Protein AF-0000000068932220 (afdb_homodimer)

Secondary structure (DSSP, 8-state):
-HHHHHHHHHHHHTT----------SS--HHHHHHTS---TT-SSTTT--TTTHHHHHHHHHHHH-HHHHHHHHHTS-HHHHHHHHHHHHHHHHHHHH-TTTHHHHHHHHHHHHHHHHHHHHHHHHHHHHHHHHHHTS-TTTS------TT---------------------------/-HHHHHHHHHHHHTT----------SS--HHHHHHT----TT-SSTTT--TTTHHHHHHHHHHHH-HHHHHHHHHTS-HHHHHHHHHHHHHHHHHHHH-TTTHHHHHHHHHHHHHHHHHHHHHHHHHHHHHHHHHHTS-TTTS------TT---------------------------

InterPro domains:
  IPR004883 Lateral organ boundaries, LOB [PF03195] (28-126)
  IPR004883 Lateral organ boundaries, LOB [PS50891] (27-129)

pLDDT: mean 72.89, std 28.47, range [23.72, 98.25]

Sequence (356 aa):
MTILVHRLRYMMTTNLNGGGRGGGGEGPCGACKFLRRKCVRGCVFAPYFDAEQGTASFAAIHKVFGASNTSKMLLRLPLHKRLDAVATLGYEALARVRDPVYGCVGHLFSLQHQVMNLQAEIAHVQARLSMFQRLSLVPPQQMQQPPFDLAYNNEYPMEPTNLDVVWEEEQLPQTVRLMTILVHRLRYMMTTNLNGGGRGGGGEGPCGACKFLRRKCVRGCVFAPYFDAEQGTASFAAIHKVFGASNTSKMLLRLPLHKRLDAVATLGYEALARVRDPVYGCVGHLFSLQHQVMNLQAEIAHVQARLSMFQRLSLVPPQQMQQPPFDLAYNNEYPMEPTNLDVVWEEEQLPQTVRL

Solvent-accessible surface area (backbone atoms only — not comparable to full-atom values): 20682 Å² total; per-residue (Å²): 112,67,58,52,48,49,42,45,32,51,72,43,22,76,73,57,63,67,73,61,75,54,66,83,64,96,64,48,23,5,46,26,55,68,65,70,49,84,58,54,93,81,46,88,51,46,90,76,14,24,58,77,56,15,28,65,50,36,49,37,29,37,70,51,27,30,64,69,44,47,50,54,58,47,70,75,42,59,75,91,46,34,64,53,22,53,53,37,46,36,51,45,19,47,30,26,71,78,31,72,44,42,26,51,54,48,54,43,50,53,45,51,50,48,42,51,51,48,51,51,49,41,52,54,53,49,50,53,44,52,54,54,58,57,62,70,71,60,60,78,68,73,70,49,69,68,73,79,68,77,63,78,70,70,78,74,75,79,70,80,77,79,75,74,77,76,78,74,78,77,77,77,79,80,72,86,85,132,112,68,58,52,46,48,42,46,34,51,72,44,22,76,73,57,64,67,73,60,75,53,66,83,64,97,64,49,24,5,47,27,54,67,67,71,46,86,58,53,93,81,45,88,50,47,91,76,13,23,58,80,55,15,27,64,49,35,49,36,28,36,71,52,27,30,64,69,45,46,49,54,58,47,69,73,43,60,77,91,46,34,65,52,21,52,52,35,44,36,51,44,19,48,29,28,71,76,32,74,44,41,26,50,54,48,54,43,51,54,47,51,51,48,43,52,51,48,51,52,48,42,50,52,52,49,52,54,43,53,54,52,58,57,62,70,68,60,60,79,67,72,70,49,70,67,72,75,67,73,64,76,67,69,76,72,74,80,70,79,78,77,76,70,76,77,81,74,77,77,73,78,84,82,69,90,78,130

Organism: Brassica napus (NCBI:txid3708)

Radius of gyration: 39.42 Å; Cα contacts (8 Å, |Δi|>4): 336; chains: 2; bounding box: 156×97×74 Å

Structure (mmCIF, N/CA/C/O backbone):
data_AF-0000000068932220-model_v1
#
loop_
_entity.id
_entity.type
_entity.pdbx_description
1 polymer 'BnaC04g56950D protein'
#
loop_
_atom_site.group_PDB
_atom_site.id
_atom_site.type_symbol
_atom_site.label_atom_id
_atom_site.label_alt_id
_atom_site.label_comp_id
_atom_site.label_asym_id
_atom_site.label_entity_id
_atom_site.label_seq_id
_atom_site.pdbx_PDB_ins_code
_atom_site.Cartn_x
_atom_site.Cartn_y
_atom_site.Cartn_z
_atom_site.occupancy
_atom_site.B_iso_or_equiv
_atom_site.auth_seq_id
_atom_site.auth_comp_id
_atom_site.auth_asym_id
_atom_site.auth_atom_id
_atom_site.pdbx_PDB_model_num
ATOM 1 N N . MET A 1 1 ? -18.25 4.441 1.197 1 32.5 1 MET A N 1
ATOM 2 C CA . MET A 1 1 ? -17.594 3.293 0.577 1 32.5 1 MET A CA 1
ATOM 3 C C . MET A 1 1 ? -17.25 3.586 -0.879 1 32.5 1 MET A C 1
ATOM 5 O O . MET A 1 1 ? -16.141 3.275 -1.334 1 32.5 1 MET A O 1
ATOM 9 N N . THR A 1 2 ? -18.219 4.125 -1.541 1 40 2 THR A N 1
ATOM 10 C CA . THR A 1 2 ? -18.141 4.598 -2.918 1 40 2 THR A CA 1
ATOM 11 C C . THR A 1 2 ? -17.172 5.766 -3.029 1 40 2 THR A C 1
ATOM 13 O O . THR A 1 2 ? -16.453 5.891 -4.023 1 40 2 THR A O 1
ATOM 16 N N . ILE A 1 3 ? -17.125 6.398 -1.911 1 42.09 3 ILE A N 1
ATOM 17 C CA . ILE A 1 3 ? -16.297 7.605 -1.891 1 42.09 3 ILE A CA 1
ATOM 18 C C . ILE A 1 3 ? -14.82 7.23 -1.886 1 42.09 3 ILE A C 1
ATOM 20 O O . ILE A 1 3 ? -14.008 7.902 -2.521 1 42.09 3 ILE A O 1
ATOM 24 N N . LEU A 1 4 ? -14.562 6.207 -1.229 1 45.06 4 LEU A N 1
ATOM 25 C CA . LEU A 1 4 ? -13.164 5.777 -1.165 1 45.06 4 LEU A CA 1
ATOM 26 C C . LEU A 1 4 ? -12.672 5.328 -2.535 1 45.06 4 LEU A C 1
ATOM 28 O O . LEU A 1 4 ? -11.547 5.645 -2.93 1 45.06 4 LEU A O 1
ATOM 32 N N . VAL A 1 5 ? -13.625 4.551 -3.188 1 47.94 5 VAL A N 1
ATOM 33 C CA . VAL A 1 5 ? -13.273 4.094 -4.527 1 47.94 5 VAL A CA 1
ATOM 34 C C . VAL A 1 5 ? -13.086 5.297 -5.453 1 47.94 5 VAL A C 1
ATOM 36 O O . VAL A 1 5 ? -12.156 5.332 -6.254 1 47.94 5 VAL A O 1
ATOM 39 N N . HIS A 1 6 ? -14.047 6.199 -5.297 1 47.34 6 HIS A N 1
ATOM 40 C CA . HIS A 1 6 ? -13.922 7.402 -6.109 1 47.34 6 HIS A CA 1
ATOM 41 C C . HIS A 1 6 ? -12.648 8.164 -5.762 1 47.34 6 HIS A C 1
ATOM 43 O O . HIS A 1 6 ? -11.977 8.703 -6.648 1 47.34 6 HIS A O 1
ATOM 49 N N . ARG A 1 7 ? -12.422 8.195 -4.559 1 50.56 7 ARG A N 1
ATOM 50 C CA . ARG A 1 7 ? -11.211 8.898 -4.129 1 50.56 7 ARG A CA 1
ATOM 51 C C . ARG A 1 7 ? -9.961 8.125 -4.527 1 50.56 7 ARG A C 1
ATOM 53 O O . ARG A 1 7 ? -8.961 8.719 -4.922 1 50.56 7 ARG A O 1
ATOM 60 N N . LEU A 1 8 ? -10.078 6.875 -4.25 1 52.84 8 LEU A N 1
ATOM 61 C CA . LEU A 1 8 ? -8.961 6.062 -4.719 1 52.84 8 LEU A CA 1
ATOM 62 C C . LEU A 1 8 ? -8.789 6.195 -6.227 1 52.84 8 LEU A C 1
ATOM 64 O O . LEU A 1 8 ? -7.66 6.25 -6.723 1 52.84 8 LEU A O 1
ATOM 68 N N . ARG A 1 9 ? -10.031 6.145 -6.812 1 48.88 9 ARG A N 1
ATOM 69 C CA . ARG A 1 9 ? -9.992 6.367 -8.258 1 48.88 9 ARG A CA 1
ATOM 70 C C . ARG A 1 9 ? -9.375 7.723 -8.586 1 48.88 9 ARG A C 1
ATOM 72 O O . ARG A 1 9 ? -8.594 7.844 -9.531 1 48.88 9 ARG A O 1
ATOM 79 N N . TYR A 1 10 ? -9.977 8.672 -7.832 1 44.81 10 TYR A N 1
ATOM 80 C CA . TYR A 1 10 ? -9.391 9.992 -7.988 1 44.81 10 TYR A CA 1
ATOM 81 C C . TYR A 1 10 ? -7.906 9.984 -7.633 1 44.81 10 TYR A C 1
ATOM 83 O O . TYR A 1 10 ? -7.098 10.641 -8.297 1 44.81 10 TYR A O 1
ATOM 91 N N . MET A 1 11 ? -7.648 9.469 -6.602 1 44.41 11 MET A N 1
ATOM 92 C CA . MET A 1 11 ? -6.234 9.344 -6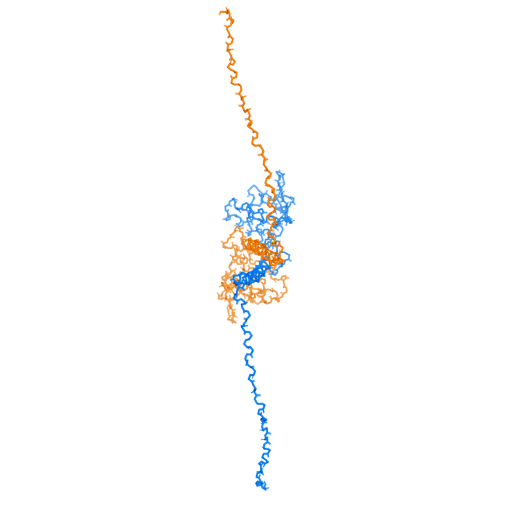.27 1 44.41 11 MET A CA 1
ATOM 93 C C . MET A 1 11 ? -5.5 8.508 -7.309 1 44.41 11 MET A C 1
ATOM 95 O O . MET A 1 11 ? -4.344 8.781 -7.637 1 44.41 11 MET A O 1
ATOM 99 N N . MET A 1 12 ? -6.262 7.426 -7.641 1 41.69 12 MET A N 1
ATOM 100 C CA . MET A 1 12 ? -5.715 6.586 -8.703 1 41.69 12 MET A CA 1
ATOM 101 C C . MET A 1 12 ? -6.008 7.18 -10.07 1 41.69 12 MET A C 1
ATOM 103 O O . MET A 1 12 ? -5.305 6.891 -11.039 1 41.69 12 MET A O 1
ATOM 107 N N . THR A 1 13 ? -7.328 7.551 -10.211 1 39.53 13 THR A N 1
ATOM 108 C CA . THR A 1 13 ? -7.711 8.078 -11.516 1 39.53 13 THR A CA 1
ATOM 109 C C . THR A 1 13 ? -6.812 9.242 -11.914 1 39.53 13 THR A C 1
ATOM 111 O O . THR A 1 13 ? -7.008 9.852 -12.969 1 39.53 13 THR A O 1
ATOM 114 N N . THR A 1 14 ? -6.199 9.992 -11.188 1 36.84 14 THR A N 1
ATOM 115 C CA . THR A 1 14 ? -5.457 10.75 -12.195 1 36.84 14 THR A CA 1
ATOM 116 C C . THR A 1 14 ? -4.988 9.828 -13.32 1 36.84 14 THR A C 1
ATOM 118 O O . THR A 1 14 ? -4.895 10.258 -14.477 1 36.84 14 THR A O 1
ATOM 121 N N . ASN A 1 15 ? -4.574 8.617 -13.047 1 34.22 15 ASN A N 1
ATOM 122 C CA . ASN A 1 15 ? -4.172 7.816 -14.203 1 34.22 15 ASN A CA 1
ATOM 123 C C . ASN A 1 15 ? -5.262 6.828 -14.609 1 34.22 15 ASN A C 1
ATOM 125 O O . ASN A 1 15 ? -5.234 6.289 -15.711 1 34.22 15 ASN A O 1
ATOM 129 N N . LEU A 1 16 ? -5.98 6.273 -13.703 1 40.81 16 LEU A N 1
ATOM 130 C CA . LEU A 1 16 ? -6.758 5.137 -14.188 1 40.81 16 LEU A CA 1
ATOM 131 C C . LEU A 1 16 ? -8.156 5.574 -14.602 1 40.81 16 LEU A C 1
ATOM 133 O O . LEU A 1 16 ? -9.102 5.492 -13.812 1 40.81 16 LEU A O 1
ATOM 137 N N . ASN A 1 17 ? -8.383 6.699 -15.18 1 35.03 17 ASN A N 1
ATOM 138 C CA . ASN A 1 17 ? -9.648 7.148 -15.742 1 35.03 17 ASN A CA 1
ATOM 139 C C . ASN A 1 17 ? -10.383 6.012 -16.438 1 35.03 17 ASN A C 1
ATOM 141 O O . ASN A 1 17 ? -11.211 6.254 -17.328 1 35.03 17 ASN A O 1
ATOM 145 N N . GLY A 1 18 ? -9.859 4.789 -16.484 1 34.75 18 GLY A N 1
ATOM 146 C CA . GLY A 1 18 ? -10.57 4.023 -17.5 1 34.75 18 GLY A CA 1
ATOM 147 C C . GLY A 1 18 ? -11.984 3.654 -17.078 1 34.75 18 GLY A C 1
ATOM 148 O O . GLY A 1 18 ? -12.18 2.881 -16.141 1 34.75 18 GLY A O 1
ATOM 149 N N . GLY A 1 19 ? -12.938 4.594 -16.922 1 37.03 19 GLY A N 1
ATOM 150 C CA . GLY A 1 19 ? -14.359 4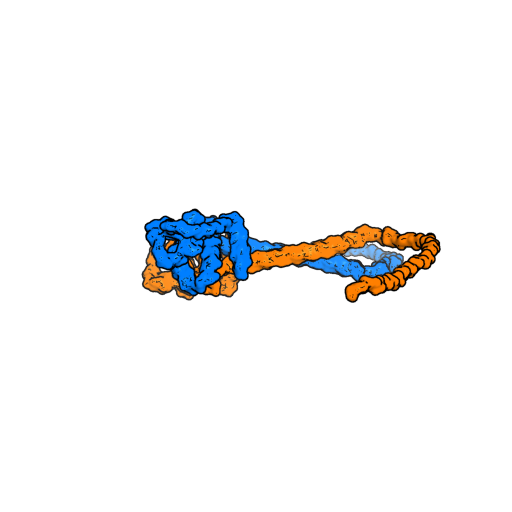.297 -17 1 37.03 19 GLY A CA 1
ATOM 151 C C . GLY A 1 19 ? -14.68 3.189 -18 1 37.03 19 GLY A C 1
ATOM 152 O O . GLY A 1 19 ? -15.031 3.459 -19.141 1 37.03 19 GLY A O 1
ATOM 153 N N . GLY A 1 20 ? -13.977 2.205 -18.109 1 34 20 GLY A N 1
ATOM 154 C CA . GLY A 1 20 ? -14.445 1.366 -19.203 1 34 20 GLY A CA 1
ATOM 155 C C . GLY A 1 20 ? -15.867 0.878 -19.016 1 34 20 GLY A C 1
ATOM 156 O O . GLY A 1 20 ? -16.172 0.182 -18.047 1 34 20 GLY A O 1
ATOM 157 N N . ARG A 1 21 ? -16.828 1.755 -19.219 1 34.25 21 ARG A N 1
ATOM 158 C CA . ARG A 1 21 ? -18.109 1.205 -19.641 1 34.25 21 ARG A CA 1
ATOM 159 C C . ARG A 1 21 ? -17.922 -0.054 -20.484 1 34.25 21 ARG A C 1
ATOM 161 O O . ARG A 1 21 ? -17.531 0.025 -21.656 1 34.25 21 ARG A O 1
ATOM 168 N N . GLY A 1 22 ? -17.188 -1.054 -20.047 1 36.12 22 GLY A N 1
ATOM 169 C CA . GLY A 1 22 ? -17.141 -2.207 -20.922 1 36.12 22 GLY A CA 1
ATOM 170 C C . GLY A 1 22 ? -18.5 -2.615 -21.469 1 36.12 22 GLY A C 1
ATOM 171 O O . GLY A 1 22 ? -19.375 -3.016 -20.703 1 36.12 22 GLY A O 1
ATOM 172 N N . GLY A 1 23 ? -18.922 -1.951 -22.344 1 37.06 23 GLY A N 1
ATOM 173 C CA . GLY A 1 23 ? -19.922 -2.422 -23.281 1 37.06 23 GLY A CA 1
ATOM 174 C C . GLY A 1 23 ? -19.875 -3.918 -23.516 1 37.06 23 GLY A C 1
ATOM 175 O O . GLY A 1 23 ? -18.859 -4.562 -23.203 1 37.06 23 GLY A O 1
ATOM 176 N N . GLY A 1 24 ? -20.984 -4.648 -23.656 1 43.06 24 GLY A N 1
ATOM 177 C CA . GLY A 1 24 ? -21.469 -5.902 -24.203 1 43.06 24 GLY A CA 1
ATOM 178 C C . GLY A 1 24 ? -20.703 -6.359 -25.438 1 43.06 24 GLY A C 1
ATOM 179 O O . GLY A 1 24 ? -21.25 -7.016 -26.312 1 43.06 24 GLY A O 1
ATOM 180 N N . GLY A 1 25 ? -19.609 -5.738 -25.734 1 50.59 25 GLY A N 1
ATOM 181 C CA . GLY A 1 25 ? -19.203 -6.363 -26.984 1 50.59 25 GLY A CA 1
ATOM 182 C C . GLY A 1 25 ? -18.859 -7.832 -26.828 1 50.59 25 GLY A C 1
ATOM 183 O O . GLY A 1 25 ? -18.609 -8.305 -25.719 1 50.59 25 GLY A O 1
ATOM 184 N N . GLU A 1 26 ? -19.141 -8.727 -27.703 1 65.5 26 GLU A N 1
ATOM 185 C CA . GLU A 1 26 ? -19.062 -10.148 -28.031 1 65.5 26 GLU A CA 1
ATOM 186 C C . GLU A 1 26 ? -17.641 -10.664 -27.859 1 65.5 26 GLU A C 1
ATOM 188 O O . GLU A 1 26 ? -17.359 -11.828 -28.172 1 65.5 26 GLU A O 1
ATOM 193 N N . GLY A 1 27 ? -16.609 -9.914 -27.25 1 84.25 27 GLY A N 1
ATOM 194 C CA . GLY A 1 27 ? -15.258 -10.453 -27.172 1 84.25 27 GLY A CA 1
ATOM 195 C C . GLY A 1 27 ? -14.805 -10.75 -25.766 1 84.25 27 GLY A C 1
ATOM 196 O O . GLY A 1 27 ? -15.57 -10.602 -24.812 1 84.25 27 GLY A O 1
ATOM 197 N N . PRO A 1 28 ? -13.648 -11.414 -25.609 1 94.12 28 PRO A N 1
ATOM 198 C CA . PRO A 1 28 ? -13.086 -11.773 -24.312 1 94.12 28 PRO A CA 1
ATOM 199 C C . PRO A 1 28 ? -12.828 -10.555 -23.422 1 94.12 28 PRO A C 1
ATOM 201 O O . PRO A 1 28 ? -12.609 -9.453 -23.938 1 94.12 28 PRO A O 1
ATOM 204 N N . CYS A 1 29 ? -13 -10.664 -22.125 1 96.31 29 CYS A N 1
ATOM 205 C CA . CYS A 1 29 ? -12.633 -9.594 -21.203 1 96.31 29 CYS A CA 1
ATOM 206 C C . CYS A 1 29 ? -11.141 -9.281 -21.297 1 96.31 29 CYS A C 1
ATOM 208 O O . CYS A 1 29 ? -10.383 -10.039 -21.906 1 96.31 29 CYS A O 1
ATOM 210 N N . GLY A 1 30 ? -10.703 -8.219 -20.766 1 97 30 GLY A N 1
ATOM 211 C CA . GLY A 1 30 ? -9.312 -7.785 -20.828 1 97 30 GLY A CA 1
ATOM 212 C C . GLY A 1 30 ? -8.344 -8.789 -20.234 1 97 30 GLY A C 1
ATOM 213 O O . GLY A 1 30 ? -7.234 -8.969 -20.734 1 97 30 GLY A O 1
ATOM 214 N N . ALA A 1 31 ? -8.766 -9.422 -19.141 1 98.06 31 ALA A N 1
ATOM 215 C CA . ALA A 1 31 ? -7.922 -10.422 -18.484 1 98.06 31 ALA A CA 1
ATOM 216 C C . ALA A 1 31 ? -7.715 -11.641 -19.375 1 98.06 31 ALA A C 1
ATOM 218 O O . ALA A 1 31 ? -6.586 -12.102 -19.562 1 98.06 31 ALA A O 1
ATOM 219 N N . CYS A 1 32 ? -8.781 -12.086 -19.953 1 97.88 32 CYS A N 1
ATOM 220 C CA . CYS A 1 32 ? -8.703 -13.266 -20.797 1 97.88 32 CYS A CA 1
ATOM 221 C C . CYS A 1 32 ? -7.945 -12.953 -22.094 1 97.88 32 CYS A C 1
ATOM 223 O O . CYS A 1 32 ? -7.223 -13.805 -22.609 1 97.88 32 CYS A O 1
ATOM 225 N N . LYS A 1 33 ? -8.133 -11.789 -22.594 1 96.44 33 LYS A N 1
ATOM 226 C CA . LYS A 1 33 ? -7.348 -11.352 -23.75 1 96.44 33 LYS A CA 1
ATOM 227 C C . LYS A 1 33 ? -5.855 -11.367 -23.438 1 96.44 33 LYS A C 1
ATOM 229 O O . LYS A 1 33 ? -5.055 -11.891 -24.219 1 96.44 33 LYS A O 1
ATOM 234 N N . PHE A 1 34 ? -5.559 -10.828 -22.297 1 97.12 34 PHE A N 1
ATOM 235 C CA . PHE A 1 34 ? -4.168 -10.789 -21.859 1 97.12 34 PHE A CA 1
ATOM 236 C C . PHE A 1 34 ? -3.619 -12.203 -21.688 1 97.12 34 PHE A C 1
ATOM 238 O O . PHE A 1 34 ? -2.48 -12.484 -22.062 1 97.12 34 PHE A O 1
ATOM 245 N N . LEU A 1 35 ? -4.398 -13.031 -21.141 1 97.44 35 LEU A N 1
ATOM 246 C CA . LEU A 1 35 ? -3.969 -14.391 -20.812 1 97.44 35 LEU A CA 1
ATOM 247 C C . LEU A 1 35 ? -4.059 -15.297 -22.031 1 97.44 35 LEU A C 1
ATOM 249 O O . LEU A 1 35 ? -3.674 -16.469 -21.984 1 97.44 35 LEU A O 1
ATOM 253 N N . ARG A 1 36 ? -4.59 -14.766 -23.141 1 96.38 36 ARG A N 1
ATOM 254 C CA . ARG A 1 36 ? -4.777 -15.523 -24.375 1 96.38 36 ARG A CA 1
ATOM 255 C C . ARG A 1 36 ? -5.562 -16.797 -24.125 1 96.38 36 ARG A C 1
ATOM 257 O O . ARG A 1 36 ? -5.152 -17.891 -24.547 1 96.38 36 ARG A O 1
ATOM 264 N N . ARG A 1 37 ? -6.637 -16.656 -23.453 1 96.12 37 ARG A N 1
ATOM 265 C CA . ARG A 1 37 ? -7.539 -17.781 -23.172 1 96.12 37 ARG A CA 1
ATOM 266 C C . ARG A 1 37 ? -8.977 -17.406 -23.516 1 96.12 37 ARG A C 1
ATOM 268 O O . ARG A 1 37 ? -9.289 -16.234 -23.734 1 96.12 37 ARG A O 1
ATOM 275 N N . LYS A 1 38 ? -9.812 -18.469 -23.547 1 95.88 38 LYS A N 1
ATOM 276 C CA . LYS A 1 38 ? -11.234 -18.25 -23.812 1 95.88 38 LYS A CA 1
ATOM 277 C C . LYS A 1 38 ? -11.938 -17.672 -22.594 1 95.88 38 LYS A C 1
ATOM 279 O O . LYS A 1 38 ? -11.766 -18.156 -21.469 1 95.88 38 LYS A O 1
ATOM 284 N N . CYS A 1 39 ? -12.648 -16.609 -22.844 1 96.81 39 CYS A N 1
ATOM 285 C CA . CYS A 1 39 ? -13.438 -15.992 -21.781 1 96.81 39 CYS A CA 1
ATOM 286 C C . CYS A 1 39 ? -14.773 -16.703 -21.625 1 96.81 39 CYS A C 1
ATOM 288 O O . CYS A 1 39 ? -15.688 -16.516 -22.438 1 96.81 39 CYS A O 1
ATOM 290 N N . VAL A 1 40 ? -15.008 -17.469 -20.641 1 96.56 40 VAL A N 1
ATOM 291 C CA . VAL A 1 40 ? -16.156 -18.359 -20.484 1 96.56 40 VAL A CA 1
ATOM 292 C C . VAL A 1 40 ? -17.25 -17.656 -19.688 1 96.56 40 VAL A C 1
ATOM 294 O O . VAL A 1 40 ? -17.016 -16.594 -19.094 1 96.56 40 VAL A O 1
ATOM 297 N N . ARG A 1 41 ? -18.484 -18.219 -19.75 1 94.25 41 ARG A N 1
ATOM 298 C CA . ARG A 1 41 ? -19.578 -17.719 -18.906 1 94.25 41 ARG A CA 1
ATOM 299 C C . ARG A 1 41 ? -19.203 -17.812 -17.422 1 94.25 41 ARG A C 1
ATOM 301 O O . ARG A 1 41 ? -18.734 -18.859 -16.953 1 94.25 41 ARG A O 1
ATOM 308 N N . GLY A 1 42 ? -19.281 -16.688 -16.75 1 95.06 42 GLY A N 1
ATOM 309 C CA . GLY A 1 42 ? -18.969 -16.688 -15.328 1 95.06 42 GLY A CA 1
ATOM 310 C C . GLY A 1 42 ? -17.531 -16.312 -15.039 1 95.06 42 GLY A C 1
ATOM 311 O O . GLY A 1 42 ? -17.062 -16.422 -13.898 1 95.06 42 GLY A O 1
ATOM 312 N N . CYS A 1 43 ? -16.828 -15.898 -16.016 1 97.19 43 CYS A N 1
ATOM 313 C CA . CYS A 1 43 ? -15.461 -15.445 -15.812 1 97.19 43 CYS A CA 1
ATOM 314 C C . CYS A 1 43 ? -15.383 -14.438 -14.672 1 97.19 43 CYS A C 1
ATOM 316 O O . CYS A 1 43 ? -16.062 -13.406 -14.703 1 97.19 43 CYS A O 1
ATOM 318 N N . VAL A 1 44 ? -14.531 -14.711 -13.75 1 97.5 44 VAL A N 1
ATOM 319 C CA . VAL A 1 44 ? -14.43 -13.93 -12.523 1 97.5 44 VAL A CA 1
ATOM 320 C C . VAL A 1 44 ? -13.867 -12.539 -12.836 1 97.5 44 VAL A C 1
ATOM 322 O O . VAL A 1 44 ? -14.039 -11.602 -12.055 1 97.5 44 VAL A O 1
ATOM 325 N N . PHE A 1 45 ? -13.242 -12.398 -13.984 1 97.75 45 PHE A N 1
ATOM 326 C CA . PHE A 1 45 ? -12.555 -11.164 -14.328 1 97.75 45 PHE A CA 1
ATOM 327 C C . PHE A 1 45 ? -13.43 -10.281 -15.211 1 97.75 45 PHE A C 1
ATOM 329 O O . PHE A 1 45 ? -13.281 -9.062 -15.219 1 97.75 45 PHE A O 1
ATOM 336 N N . ALA A 1 46 ? -14.367 -10.812 -15.906 1 96.62 46 ALA A N 1
ATOM 337 C CA . ALA A 1 46 ? -15.125 -10.164 -16.969 1 96.62 46 ALA A CA 1
ATOM 338 C C . ALA A 1 46 ? -15.82 -8.906 -16.453 1 96.62 46 ALA A C 1
ATOM 340 O O . ALA A 1 46 ? -15.82 -7.871 -17.125 1 96.62 46 ALA A O 1
ATOM 341 N N . PRO A 1 47 ? -16.406 -8.938 -15.25 1 95.38 47 PRO A N 1
ATOM 342 C CA . PRO A 1 47 ? -17.125 -7.742 -14.789 1 95.38 47 PRO A CA 1
ATOM 343 C C . PRO A 1 47 ? -16.188 -6.566 -14.508 1 95.38 47 PRO A C 1
ATOM 345 O O . PRO A 1 47 ? -16.641 -5.422 -14.43 1 95.38 47 PRO A O 1
ATOM 348 N N . TYR A 1 48 ? -14.875 -6.863 -14.453 1 95.44 48 TYR A N 1
ATOM 349 C CA . TYR A 1 48 ? -14.023 -5.824 -13.875 1 95.44 48 TYR A CA 1
ATOM 350 C C . TYR A 1 48 ? -12.953 -5.387 -14.859 1 95.44 48 TYR A C 1
ATOM 352 O O . TYR A 1 48 ? -12.328 -4.336 -14.688 1 95.44 48 TYR A O 1
ATOM 360 N N . PHE A 1 49 ? -12.727 -6.211 -15.844 1 96.62 49 PHE A N 1
ATOM 361 C CA . PHE A 1 49 ? -11.672 -5.91 -16.812 1 96.62 49 PHE A CA 1
ATOM 362 C C . PHE A 1 49 ? -12.234 -5.867 -18.234 1 96.62 49 PHE A C 1
ATOM 364 O O . PHE A 1 49 ? -12.281 -6.891 -18.922 1 96.62 49 PHE A O 1
ATOM 371 N N . ASP A 1 50 ? -12.547 -4.758 -18.625 1 90.88 50 ASP A N 1
ATOM 372 C CA . ASP A 1 50 ? -13.125 -4.605 -19.953 1 90.88 50 ASP A CA 1
ATOM 373 C C . ASP A 1 50 ? -12.062 -4.809 -21.031 1 90.88 50 ASP A C 1
ATOM 375 O O . ASP A 1 50 ? -10.867 -4.836 -20.734 1 90.88 50 ASP A O 1
ATOM 379 N N . ALA A 1 51 ? -12.445 -4.844 -22.234 1 87.31 51 ALA A N 1
ATOM 380 C CA . ALA A 1 51 ? -11.57 -5.223 -23.344 1 87.31 51 ALA A CA 1
ATOM 381 C C . ALA A 1 51 ? -10.625 -4.082 -23.703 1 87.31 51 ALA A C 1
ATOM 383 O O . ALA A 1 51 ? -9.516 -4.316 -24.203 1 87.31 51 ALA A O 1
ATOM 384 N N . GLU A 1 52 ? -10.953 -2.967 -23.453 1 84.69 52 GLU A N 1
ATOM 385 C CA . GLU A 1 52 ? -10.164 -1.826 -23.906 1 84.69 52 GLU A CA 1
ATOM 386 C C . GLU A 1 52 ? -9.094 -1.454 -22.875 1 84.69 52 GLU A C 1
ATOM 388 O O . GLU A 1 52 ? -7.902 -1.517 -23.172 1 84.69 52 GLU A O 1
ATOM 393 N N . GLN A 1 53 ? -9.516 -1.146 -21.672 1 84.5 53 GLN A N 1
ATOM 394 C CA . GLN A 1 53 ? -8.578 -0.676 -20.656 1 84.5 53 GLN A CA 1
ATOM 395 C C . GLN A 1 53 ? -8.227 -1.79 -19.672 1 84.5 53 GLN A C 1
ATOM 397 O O . GLN A 1 53 ? -7.195 -1.725 -18.984 1 84.5 53 GLN A O 1
ATOM 402 N N . GLY A 1 54 ? -9.031 -2.799 -19.703 1 92.12 54 GLY A N 1
ATOM 403 C CA . GLY A 1 54 ? -8.891 -3.848 -18.703 1 92.12 54 GLY A CA 1
ATOM 404 C C . GLY A 1 54 ? -7.656 -4.707 -18.906 1 92.12 54 GLY A C 1
ATOM 405 O O . GLY A 1 54 ? -7.129 -5.277 -17.953 1 92.12 54 GLY A O 1
ATOM 406 N N . THR A 1 55 ? -7.215 -4.699 -20.172 1 94.5 55 THR A N 1
ATOM 407 C CA . THR A 1 55 ? -6.039 -5.512 -20.453 1 94.5 55 THR A CA 1
ATOM 408 C C . THR A 1 55 ? -4.805 -4.953 -19.75 1 94.5 55 THR A C 1
ATOM 410 O O . THR A 1 55 ? -4.059 -5.695 -19.109 1 94.5 55 THR A O 1
ATOM 413 N N . ALA A 1 56 ? -4.531 -3.703 -19.844 1 92.06 56 ALA A N 1
ATOM 414 C CA . ALA A 1 56 ? -3.371 -3.062 -19.219 1 92.06 56 ALA A CA 1
ATOM 415 C C . ALA A 1 56 ? -3.451 -3.143 -17.703 1 92.06 56 ALA A C 1
ATOM 417 O O . ALA A 1 56 ? -2.447 -3.406 -17.031 1 92.06 56 ALA A O 1
ATOM 418 N N . SER A 1 57 ? -4.637 -2.926 -17.188 1 91.38 57 SER A N 1
ATOM 419 C CA . SER A 1 57 ? -4.824 -3.004 -15.734 1 91.38 57 SER A CA 1
ATOM 420 C C . SER A 1 57 ? -4.559 -4.414 -15.219 1 91.38 57 SER A C 1
ATOM 422 O O . SER A 1 57 ? -3.939 -4.59 -14.172 1 91.38 57 SER A O 1
ATOM 424 N N . PHE A 1 58 ? -5.035 -5.324 -16.016 1 97.25 58 PHE A N 1
ATOM 425 C CA . PHE A 1 58 ? -4.859 -6.707 -15.578 1 97.25 58 PHE A CA 1
ATOM 426 C C . PHE A 1 58 ? -3.396 -7.121 -15.672 1 97.25 58 PHE A C 1
ATOM 428 O O . PHE A 1 58 ? -2.912 -7.895 -14.844 1 97.25 58 PHE A O 1
ATOM 435 N N . ALA A 1 59 ? -2.701 -6.59 -16.625 1 97.38 59 ALA A N 1
ATOM 436 C CA . ALA A 1 59 ? -1.289 -6.926 -16.797 1 97.38 59 ALA A CA 1
ATOM 437 C C . ALA A 1 59 ? -0.497 -6.602 -15.531 1 97.38 59 ALA A C 1
ATOM 439 O O . ALA A 1 59 ? 0.332 -7.398 -15.086 1 97.38 59 ALA A O 1
ATOM 440 N N . ALA A 1 60 ? -0.736 -5.477 -14.961 1 96.25 60 ALA A N 1
ATOM 441 C CA . ALA A 1 60 ? -0.036 -5.082 -13.742 1 96.25 60 ALA A CA 1
ATOM 442 C C . ALA A 1 60 ? -0.406 -5.996 -12.578 1 96.25 60 ALA A C 1
ATOM 444 O O . ALA A 1 60 ? 0.465 -6.426 -11.82 1 96.25 60 ALA A O 1
ATOM 445 N N . ILE A 1 61 ? -1.662 -6.297 -12.5 1 97.94 61 ILE A N 1
ATOM 446 C CA . ILE A 1 61 ? -2.148 -7.148 -11.422 1 97.94 61 ILE A CA 1
ATOM 447 C C . ILE A 1 61 ? -1.566 -8.555 -11.578 1 97.94 61 ILE A C 1
ATOM 449 O O . ILE A 1 61 ? -1.104 -9.148 -10.602 1 97.94 61 ILE A O 1
ATOM 453 N N . HIS A 1 62 ? -1.555 -9.031 -12.773 1 97.88 62 HIS A N 1
ATOM 454 C CA . HIS A 1 62 ? -1.006 -10.352 -13.055 1 97.88 62 HIS A CA 1
ATOM 455 C C . HIS A 1 62 ? 0.475 -10.422 -12.695 1 97.88 62 HIS A C 1
ATOM 457 O O . HIS A 1 62 ? 0.938 -11.422 -12.148 1 97.88 62 HIS A O 1
ATOM 463 N N . LYS A 1 63 ? 1.191 -9.383 -13.055 1 96.88 63 LYS A N 1
ATOM 464 C CA . LYS A 1 63 ? 2.631 -9.344 -12.812 1 96.88 63 LYS A CA 1
ATOM 465 C C . LYS A 1 63 ? 2.939 -9.445 -11.32 1 96.88 63 LYS A C 1
ATOM 467 O O . LYS A 1 63 ? 3.924 -10.078 -10.93 1 96.88 63 LYS A O 1
ATOM 472 N N . VAL A 1 64 ? 2.104 -8.906 -10.5 1 97.81 64 VAL A N 1
ATOM 473 C CA . VAL A 1 64 ? 2.426 -8.766 -9.086 1 97.81 64 VAL A CA 1
ATOM 474 C C . VAL A 1 64 ? 1.742 -9.867 -8.289 1 97.81 64 VAL A C 1
ATOM 476 O O . VAL A 1 64 ? 2.352 -10.469 -7.398 1 97.81 64 VAL A O 1
ATOM 479 N N . PHE A 1 65 ? 0.519 -10.219 -8.656 1 98 65 PHE A N 1
ATOM 480 C CA . PHE A 1 65 ? -0.263 -11.117 -7.809 1 98 65 PHE A CA 1
ATOM 481 C C . PHE A 1 65 ? -0.481 -12.461 -8.492 1 98 65 PHE A C 1
ATOM 483 O O . PHE A 1 65 ? -0.744 -13.461 -7.832 1 98 65 PHE A O 1
ATOM 490 N N . GLY A 1 66 ? -0.432 -12.453 -9.82 1 97.19 66 GLY A N 1
ATOM 491 C CA . GLY A 1 66 ? -0.784 -13.648 -10.562 1 97.19 66 GLY A CA 1
ATOM 492 C C . GLY A 1 66 ? -2.275 -13.789 -10.805 1 97.19 66 GLY A C 1
ATOM 493 O O . GLY A 1 66 ? -3.084 -13.305 -10.008 1 97.19 66 GLY A O 1
ATOM 494 N N . ALA A 1 67 ? -2.607 -14.469 -11.859 1 96.94 67 ALA A N 1
ATOM 495 C CA . ALA A 1 67 ? -4.004 -14.633 -12.25 1 96.94 67 ALA A CA 1
ATOM 496 C C . ALA A 1 67 ? -4.746 -15.531 -11.266 1 96.94 67 ALA A C 1
ATOM 498 O O . ALA A 1 67 ? -5.855 -15.195 -10.828 1 96.94 67 ALA A O 1
ATOM 499 N N . SER A 1 68 ? -4.113 -16.656 -10.867 1 95.25 68 SER A N 1
ATOM 500 C CA . SER A 1 68 ? -4.762 -17.625 -9.977 1 95.25 68 SER A CA 1
ATOM 501 C C . SER A 1 68 ? -4.992 -17.016 -8.594 1 95.25 68 SER A C 1
ATOM 503 O O . SER A 1 68 ? -6.082 -17.141 -8.031 1 95.25 68 SER A O 1
ATOM 505 N N . ASN A 1 69 ? -4.059 -16.328 -8.141 1 95.94 69 ASN A N 1
ATOM 506 C CA . ASN A 1 69 ? -4.18 -15.711 -6.824 1 95.94 69 ASN A CA 1
ATOM 507 C C . ASN A 1 69 ? -5.227 -14.602 -6.82 1 95.94 69 ASN A C 1
ATOM 509 O O . ASN A 1 69 ? -6.004 -14.477 -5.875 1 95.94 69 ASN A O 1
ATOM 513 N N . THR A 1 70 ? -5.199 -13.836 -7.875 1 97.81 70 THR A N 1
ATOM 514 C CA . THR A 1 70 ? -6.184 -12.766 -7.988 1 97.81 70 THR A CA 1
ATOM 515 C C . THR A 1 70 ? -7.598 -13.328 -8.016 1 97.81 70 THR A C 1
ATOM 517 O O . THR A 1 70 ? -8.492 -12.828 -7.332 1 97.81 70 THR A O 1
ATOM 520 N N . SER A 1 71 ? -7.77 -14.367 -8.75 1 97.75 71 SER A N 1
ATOM 521 C CA . SER A 1 71 ? -9.078 -15.008 -8.82 1 97.75 71 SER A CA 1
ATOM 522 C C . SER A 1 71 ? -9.516 -15.516 -7.453 1 97.75 71 SER A C 1
ATOM 524 O O . SER A 1 71 ? -10.664 -15.312 -7.043 1 97.75 71 SER A O 1
ATOM 526 N N . LYS A 1 72 ? -8.586 -16.188 -6.762 1 97.56 72 LYS A N 1
ATOM 527 C CA . LYS A 1 72 ? -8.875 -16.703 -5.426 1 97.56 72 LYS A CA 1
ATOM 528 C C . LYS A 1 72 ? -9.25 -15.57 -4.473 1 97.56 72 LYS A C 1
ATOM 530 O O . LYS A 1 72 ? -10.211 -15.695 -3.703 1 97.56 72 LYS A O 1
ATOM 535 N N . MET A 1 73 ? -8.562 -14.484 -4.559 1 97.44 73 MET A N 1
ATOM 536 C CA . MET A 1 73 ? -8.836 -13.352 -3.684 1 97.44 73 MET A CA 1
ATOM 537 C C . MET A 1 73 ? -10.219 -12.766 -3.961 1 97.44 73 MET A C 1
ATOM 539 O O . MET A 1 73 ? -10.961 -12.453 -3.031 1 97.44 73 MET A O 1
ATOM 543 N N . LEU A 1 74 ? -10.57 -12.672 -5.227 1 98.06 74 LEU A N 1
ATOM 544 C CA . LEU A 1 74 ? -11.852 -12.086 -5.602 1 98.06 74 LEU A CA 1
ATOM 545 C C . LEU A 1 74 ? -13 -13.016 -5.207 1 98.06 74 LEU A C 1
ATOM 547 O O . LEU A 1 74 ? -14.039 -12.555 -4.715 1 98.06 74 LEU A O 1
ATOM 551 N N . LEU A 1 75 ? -12.781 -14.297 -5.355 1 98.12 75 LEU A N 1
ATOM 552 C CA . LEU A 1 75 ? -13.844 -15.266 -5.105 1 98.12 75 LEU A CA 1
ATOM 553 C C . LEU A 1 75 ? -14.133 -15.383 -3.613 1 98.12 75 LEU A C 1
ATOM 555 O O . LEU A 1 75 ? -15.195 -15.875 -3.219 1 98.12 75 LEU A O 1
ATOM 559 N N . ARG A 1 76 ? -13.227 -14.945 -2.764 1 97.75 76 ARG A N 1
ATOM 560 C CA . ARG A 1 76 ? -13.414 -14.992 -1.317 1 97.75 76 ARG A CA 1
ATOM 561 C C . ARG A 1 76 ? -14.211 -13.781 -0.835 1 97.75 76 ARG A C 1
ATOM 563 O O . ARG A 1 76 ? -14.633 -13.734 0.322 1 97.75 76 ARG A O 1
ATOM 570 N N . LEU A 1 77 ? -14.484 -12.883 -1.723 1 98.25 77 LEU A N 1
ATOM 571 C CA . LEU A 1 77 ? -15.141 -11.633 -1.345 1 98.25 77 LEU A CA 1
ATOM 572 C C . LEU A 1 77 ? -16.594 -11.633 -1.801 1 98.25 77 LEU A C 1
ATOM 574 O O . LEU A 1 77 ? -16.938 -12.227 -2.828 1 98.25 77 LEU A O 1
ATOM 578 N N . PRO A 1 78 ? -17.453 -10.906 -0.976 1 97.69 78 PRO A N 1
ATOM 579 C CA . PRO A 1 78 ? -18.781 -10.656 -1.517 1 97.69 78 PRO A CA 1
ATOM 580 C C . PRO A 1 78 ? -18.75 -9.859 -2.816 1 97.69 78 PRO A C 1
ATOM 582 O O . PRO A 1 78 ? -17.891 -9.008 -3.002 1 97.69 78 PRO A O 1
ATOM 585 N N . LEU A 1 79 ? -19.688 -10.156 -3.707 1 96.69 79 LEU A N 1
ATOM 586 C CA . LEU A 1 79 ? -19.734 -9.578 -5.047 1 96.69 79 LEU A CA 1
ATOM 587 C C . LEU A 1 79 ? -19.656 -8.055 -4.988 1 96.69 79 LEU A C 1
ATOM 589 O O . LEU A 1 79 ? -18.953 -7.438 -5.793 1 96.69 79 LEU A O 1
ATOM 593 N N . HIS A 1 80 ? -20.297 -7.43 -4.043 1 95.12 80 HIS A N 1
ATOM 594 C CA . HIS A 1 80 ? -20.422 -5.977 -4.012 1 95.12 80 HIS A CA 1
ATOM 595 C C . HIS A 1 80 ? -19.141 -5.32 -3.529 1 95.12 80 HIS A C 1
ATOM 597 O O . HIS A 1 80 ? -19 -4.094 -3.598 1 95.12 80 HIS A O 1
ATOM 603 N N . LYS A 1 81 ? -18.172 -6.129 -3.119 1 97.56 81 LYS A N 1
ATOM 604 C CA . LYS A 1 81 ? -16.906 -5.586 -2.645 1 97.56 81 LYS A CA 1
ATOM 605 C C . LYS A 1 81 ? -15.789 -5.828 -3.656 1 97.56 81 LYS A C 1
ATOM 607 O O . LYS A 1 81 ? -14.695 -5.27 -3.527 1 97.56 81 LYS A O 1
ATOM 612 N N . ARG A 1 82 ? -16.062 -6.586 -4.648 1 97 82 ARG A N 1
ATOM 613 C CA . ARG A 1 82 ? -15.023 -7.047 -5.555 1 97 82 ARG A CA 1
ATOM 614 C C . ARG A 1 82 ? -14.508 -5.902 -6.426 1 97 82 ARG A C 1
ATOM 616 O O . ARG A 1 82 ? -13.32 -5.84 -6.738 1 97 82 ARG A O 1
ATOM 623 N N . LEU A 1 83 ? -15.391 -5.051 -6.816 1 94.75 83 LEU A N 1
ATOM 624 C CA . LEU A 1 83 ? -14.938 -3.922 -7.629 1 94.75 83 LEU A CA 1
ATOM 625 C C . LEU A 1 83 ? -13.922 -3.078 -6.871 1 94.75 83 LEU A C 1
ATOM 627 O O . LEU A 1 83 ? -12.898 -2.682 -7.434 1 94.75 83 LEU A O 1
ATOM 631 N N . ASP A 1 84 ? -14.188 -2.84 -5.586 1 95 84 ASP A N 1
ATOM 632 C CA . ASP A 1 84 ? -13.242 -2.098 -4.754 1 95 84 ASP A CA 1
ATOM 633 C C . ASP A 1 84 ? -11.914 -2.842 -4.633 1 95 84 ASP A C 1
ATOM 635 O O . ASP A 1 84 ? -10.844 -2.232 -4.695 1 95 84 ASP A O 1
ATOM 639 N N . ALA A 1 85 ? -12 -4.066 -4.477 1 97.56 85 ALA A N 1
ATOM 640 C CA . ALA A 1 85 ? -10.789 -4.875 -4.328 1 97.56 85 ALA A CA 1
ATOM 641 C C . ALA A 1 85 ? -9.953 -4.844 -5.605 1 97.56 85 ALA A C 1
ATOM 643 O O . ALA A 1 85 ? -8.727 -4.719 -5.547 1 97.56 85 ALA A O 1
ATOM 644 N N . VAL A 1 86 ? -10.617 -4.926 -6.766 1 97.19 86 VAL A N 1
ATOM 645 C CA . VAL A 1 86 ? -9.906 -4.879 -8.039 1 97.19 86 VAL A CA 1
ATOM 646 C C . VAL A 1 86 ? -9.195 -3.539 -8.188 1 97.19 86 VAL A C 1
ATOM 648 O O . VAL A 1 86 ? -8.039 -3.486 -8.617 1 97.19 86 VAL A O 1
ATOM 651 N N . ALA A 1 87 ? -9.859 -2.533 -7.781 1 95.31 87 ALA A N 1
ATOM 652 C CA . ALA A 1 87 ? -9.273 -1.202 -7.879 1 95.31 87 ALA A CA 1
ATOM 653 C C . ALA A 1 87 ? -8.047 -1.077 -6.977 1 95.31 87 ALA A C 1
ATOM 655 O O . ALA A 1 87 ? -7.012 -0.552 -7.395 1 95.31 87 ALA A O 1
ATOM 656 N N . THR A 1 88 ? -8.148 -1.589 -5.77 1 97.38 88 THR A N 1
ATOM 657 C CA . THR A 1 88 ? -7.039 -1.453 -4.832 1 97.38 88 THR A CA 1
ATOM 658 C C . THR A 1 88 ? -5.902 -2.402 -5.195 1 97.38 88 THR A C 1
ATOM 660 O O . THR A 1 88 ? -4.73 -2.061 -5.043 1 97.38 88 THR A O 1
ATOM 663 N N . LEU A 1 89 ? -6.258 -3.518 -5.711 1 97.56 89 LEU A N 1
ATOM 664 C CA . LEU A 1 89 ? -5.227 -4.41 -6.23 1 97.56 89 LEU A CA 1
ATOM 665 C C . LEU A 1 89 ? -4.473 -3.754 -7.383 1 97.56 89 LEU A C 1
ATOM 667 O O . LEU A 1 89 ? -3.246 -3.865 -7.469 1 97.56 89 LEU A O 1
ATOM 671 N N . GLY A 1 90 ? -5.25 -3.119 -8.211 1 96.56 90 GLY A N 1
ATOM 672 C CA . GLY A 1 90 ? -4.625 -2.402 -9.312 1 96.56 90 GLY A CA 1
ATOM 673 C C . GLY A 1 90 ? -3.678 -1.311 -8.859 1 96.56 90 GLY A C 1
ATOM 674 O O . GLY A 1 90 ? -2.574 -1.178 -9.391 1 96.56 90 GLY A O 1
ATOM 675 N N . TYR A 1 91 ? -4.07 -0.601 -7.879 1 94.88 91 TYR A N 1
ATOM 676 C CA . TYR A 1 91 ? -3.229 0.459 -7.332 1 94.88 91 TYR A CA 1
ATOM 677 C C . TYR A 1 91 ? -1.93 -0.109 -6.773 1 94.88 91 TYR A C 1
ATOM 679 O O . TYR A 1 91 ? -0.845 0.403 -7.062 1 94.88 91 TYR A O 1
ATOM 687 N N . GLU A 1 92 ? -2.061 -1.127 -5.961 1 97 92 GLU A N 1
ATOM 688 C CA . GLU A 1 92 ? -0.896 -1.766 -5.355 1 97 92 GLU A CA 1
ATOM 689 C C . GLU A 1 92 ? 0.023 -2.359 -6.422 1 97 92 GLU A C 1
ATOM 691 O O . GLU A 1 92 ? 1.247 -2.244 -6.328 1 97 92 GLU A O 1
ATOM 696 N N . ALA A 1 93 ? -0.587 -2.941 -7.379 1 97.81 93 ALA A N 1
ATOM 697 C CA . ALA A 1 93 ? 0.203 -3.547 -8.445 1 97.81 93 ALA A CA 1
ATOM 698 C C . ALA A 1 93 ? 0.999 -2.492 -9.211 1 97.81 93 ALA A C 1
ATOM 700 O O . ALA A 1 93 ? 2.197 -2.658 -9.445 1 97.81 93 ALA A O 1
ATOM 701 N N . LEU A 1 94 ? 0.309 -1.465 -9.555 1 96.31 94 LEU A N 1
ATOM 702 C CA . LEU A 1 94 ? 0.97 -0.406 -10.312 1 96.31 94 LEU A CA 1
ATOM 703 C C . LEU A 1 94 ? 2.088 0.23 -9.492 1 96.31 94 LEU A C 1
ATOM 705 O O . LEU A 1 94 ? 3.158 0.53 -10.023 1 96.31 94 LEU A O 1
ATOM 709 N N . ALA A 1 95 ? 1.872 0.41 -8.234 1 96.5 95 ALA A N 1
ATOM 710 C CA . ALA A 1 95 ? 2.908 0.958 -7.359 1 96.5 95 ALA A CA 1
ATOM 711 C C . ALA A 1 95 ? 4.137 0.055 -7.336 1 96.5 95 ALA A C 1
ATOM 713 O O . ALA A 1 95 ? 5.273 0.541 -7.359 1 96.5 95 ALA A O 1
ATOM 714 N N . ARG A 1 96 ? 3.922 -1.224 -7.293 1 96.94 96 ARG A N 1
ATOM 715 C CA . ARG A 1 96 ? 5.031 -2.17 -7.23 1 96.94 96 ARG A CA 1
ATOM 716 C C . ARG A 1 96 ? 5.754 -2.256 -8.57 1 96.94 96 ARG A C 1
ATOM 718 O O . ARG A 1 96 ? 6.973 -2.453 -8.617 1 96.94 96 ARG A O 1
ATOM 725 N N . VAL A 1 97 ? 4.984 -2.111 -9.641 1 97.19 97 VAL A N 1
ATOM 726 C CA . VAL A 1 97 ? 5.613 -2.105 -10.961 1 97.19 97 VAL A CA 1
ATOM 727 C C . VAL A 1 97 ? 6.512 -0.877 -11.102 1 97.19 97 VAL A C 1
ATOM 729 O O . VAL A 1 97 ? 7.602 -0.96 -11.664 1 97.19 97 VAL A O 1
ATOM 732 N N . ARG A 1 98 ? 6.137 0.205 -10.555 1 96.62 98 ARG A N 1
ATOM 733 C CA . ARG A 1 98 ? 6.883 1.455 -10.641 1 96.62 98 ARG A CA 1
ATOM 734 C C . ARG A 1 98 ? 8.07 1.454 -9.68 1 96.62 98 ARG A C 1
ATOM 736 O O . ARG A 1 98 ? 9.148 1.953 -10.016 1 96.62 98 ARG A O 1
ATOM 743 N N . ASP A 1 99 ? 7.848 0.903 -8.531 1 97.5 99 ASP A N 1
ATOM 744 C CA . ASP A 1 99 ? 8.859 0.777 -7.488 1 97.5 99 ASP A CA 1
ATOM 745 C C . ASP A 1 99 ? 8.891 -0.639 -6.918 1 97.5 99 ASP A C 1
ATOM 747 O O . ASP A 1 99 ? 8.25 -0.917 -5.902 1 97.5 99 ASP A O 1
ATOM 751 N N . PRO A 1 100 ? 9.68 -1.442 -7.438 1 98.06 100 PRO A N 1
ATOM 752 C CA . PRO A 1 100 ? 9.656 -2.861 -7.078 1 98.06 100 PRO A CA 1
ATOM 753 C C . PRO A 1 100 ? 10.133 -3.113 -5.648 1 98.06 100 PRO A C 1
ATOM 755 O O . PRO A 1 100 ? 9.93 -4.203 -5.109 1 98.06 100 PRO A O 1
ATOM 758 N N . VAL A 1 101 ? 10.797 -2.156 -5.066 1 98.06 101 VAL A N 1
ATOM 759 C CA . VAL A 1 101 ? 11.336 -2.35 -3.725 1 98.06 101 VAL A CA 1
ATOM 760 C C . VAL A 1 101 ? 10.289 -1.95 -2.688 1 98.06 101 VAL A C 1
ATOM 762 O O . VAL A 1 101 ? 9.969 -2.727 -1.783 1 98.06 101 VAL A O 1
ATOM 765 N N . TYR A 1 102 ? 9.672 -0.802 -2.844 1 96.56 102 TYR A N 1
ATOM 766 C CA . TYR A 1 102 ? 8.859 -0.277 -1.751 1 96.56 102 TYR A CA 1
ATOM 767 C C . TYR A 1 102 ? 7.379 -0.342 -2.092 1 96.56 102 TYR A C 1
ATOM 769 O O . TYR A 1 102 ? 6.527 -0.32 -1.198 1 96.56 102 TYR A O 1
ATOM 777 N N . GLY A 1 103 ? 7 -0.383 -3.344 1 96.94 103 GLY A N 1
ATOM 778 C CA . GLY A 1 103 ? 5.59 -0.412 -3.709 1 96.94 103 GLY A CA 1
ATOM 779 C C . GLY A 1 103 ? 4.797 0.739 -3.119 1 96.94 103 GLY A C 1
ATOM 780 O O . GLY A 1 103 ? 5.27 1.878 -3.098 1 96.94 103 GLY A O 1
ATOM 781 N N . CYS A 1 104 ? 3.617 0.385 -2.721 1 95.25 104 CYS A N 1
ATOM 782 C CA . CYS A 1 104 ? 2.768 1.441 -2.184 1 95.25 104 CYS A CA 1
ATOM 783 C C . CYS A 1 104 ? 3.199 1.826 -0.774 1 95.25 104 CYS A C 1
ATOM 785 O O . CYS A 1 104 ? 2.758 2.848 -0.242 1 95.25 104 CYS A O 1
ATOM 787 N N . VAL A 1 105 ? 4.051 1.03 -0.176 1 96.38 105 VAL A N 1
ATOM 788 C CA . VAL A 1 105 ? 4.586 1.364 1.14 1 96.38 105 VAL A CA 1
ATOM 789 C C . VAL A 1 105 ? 5.402 2.652 1.053 1 96.38 105 VAL A C 1
ATOM 791 O O . VAL A 1 105 ? 5.438 3.438 2.004 1 96.38 105 VAL A O 1
ATOM 794 N N . GLY A 1 106 ? 6.023 2.816 -0.111 1 95 106 GLY A N 1
ATOM 795 C CA . GLY A 1 106 ? 6.691 4.09 -0.323 1 95 106 GLY A CA 1
ATOM 796 C C . GLY A 1 106 ? 5.762 5.281 -0.199 1 95 106 GLY A C 1
ATOM 797 O O . GLY A 1 106 ? 6.137 6.312 0.36 1 95 106 GLY A O 1
ATOM 798 N N . HIS A 1 107 ? 4.59 5.168 -0.717 1 93.44 107 HIS A N 1
ATOM 799 C CA . HIS A 1 107 ? 3.582 6.219 -0.613 1 93.44 107 HIS A CA 1
ATOM 800 C C . HIS A 1 107 ? 3.17 6.445 0.838 1 93.44 107 HIS A C 1
ATOM 802 O O . HIS A 1 107 ? 2.984 7.59 1.265 1 93.44 107 HIS A O 1
ATOM 808 N N . LEU A 1 108 ? 3.01 5.379 1.535 1 94.75 108 LEU A N 1
ATOM 809 C CA . LEU A 1 108 ? 2.66 5.461 2.949 1 94.75 108 LEU A CA 1
ATOM 810 C C . LEU A 1 108 ? 3.715 6.238 3.727 1 94.75 108 LEU A C 1
ATOM 812 O O . LEU A 1 108 ? 3.381 7.109 4.535 1 94.75 108 LEU A O 1
ATOM 816 N N . PHE A 1 109 ? 4.922 5.926 3.418 1 93.12 109 PHE A N 1
ATOM 817 C CA . PHE A 1 109 ? 6.031 6.598 4.09 1 93.12 109 PHE A CA 1
ATOM 818 C C . PHE A 1 109 ? 6.02 8.094 3.793 1 93.12 109 PHE A C 1
ATOM 820 O O . PHE A 1 109 ? 6.223 8.906 4.691 1 93.12 109 PHE A O 1
ATOM 827 N N . SER A 1 110 ? 5.828 8.438 2.605 1 94.44 110 SER A N 1
ATOM 828 C CA . SER A 1 110 ? 5.785 9.844 2.217 1 94.44 110 SER A CA 1
ATOM 829 C C . SER A 1 110 ? 4.641 10.57 2.916 1 94.44 110 SER A C 1
ATOM 831 O O . SER A 1 110 ? 4.816 11.695 3.398 1 94.44 110 SER A O 1
ATOM 833 N N . LEU A 1 111 ? 3.514 9.906 2.967 1 93.5 111 LEU A N 1
ATOM 834 C CA . LEU A 1 111 ? 2.357 10.508 3.617 1 93.5 111 LEU A CA 1
ATOM 835 C C . LEU A 1 111 ? 2.588 10.656 5.117 1 93.5 111 LEU A C 1
ATOM 837 O O . LEU A 1 111 ? 2.223 11.672 5.711 1 93.5 111 LEU A O 1
ATOM 841 N N . GLN A 1 112 ? 3.166 9.703 5.668 1 93 112 GLN A N 1
ATOM 842 C CA . GLN A 1 112 ? 3.496 9.773 7.086 1 93 112 GLN A CA 1
ATOM 843 C C . GLN A 1 112 ? 4.461 10.922 7.371 1 93 112 GLN A C 1
ATOM 845 O O . GLN A 1 112 ? 4.328 11.625 8.375 1 93 112 GLN A O 1
ATOM 850 N N . HIS A 1 113 ? 5.41 11.086 6.547 1 94 113 HIS A N 1
ATOM 851 C CA . HIS A 1 113 ? 6.336 12.211 6.691 1 94 113 HIS A CA 1
ATOM 852 C C . HIS A 1 113 ? 5.605 13.539 6.586 1 94 113 HIS A C 1
ATOM 854 O O . HIS A 1 113 ? 5.906 14.484 7.324 1 94 113 HIS A O 1
ATOM 860 N N . GLN A 1 114 ? 4.703 13.578 5.695 1 94.94 114 GLN A N 1
ATOM 861 C CA . GLN A 1 114 ? 3.896 14.789 5.559 1 94.94 114 GLN A CA 1
ATOM 862 C C . GLN A 1 114 ? 3.102 15.062 6.832 1 94.94 114 GLN A C 1
ATOM 864 O O . GLN A 1 114 ? 3.029 16.203 7.289 1 94.94 114 GLN A O 1
ATOM 869 N N . VAL A 1 115 ? 2.543 14.078 7.363 1 96.56 115 VAL A N 1
ATOM 870 C CA . VAL A 1 115 ? 1.783 14.211 8.602 1 96.56 115 VAL A CA 1
ATOM 871 C C . VAL A 1 115 ? 2.689 14.75 9.703 1 96.56 115 VAL A C 1
ATOM 873 O O . VAL A 1 115 ? 2.318 15.688 10.414 1 96.56 115 VAL A O 1
ATOM 876 N N . MET A 1 116 ? 3.859 14.234 9.758 1 97.19 116 MET A N 1
ATOM 877 C CA . MET A 1 116 ? 4.801 14.68 10.781 1 97.19 116 MET A CA 1
ATOM 878 C C . MET A 1 116 ? 5.152 16.156 10.586 1 97.19 116 MET A C 1
ATOM 880 O O . MET A 1 116 ? 5.199 16.922 11.547 1 97.19 116 MET A O 1
ATOM 884 N N . ASN A 1 117 ? 5.359 16.516 9.406 1 97.81 117 ASN A N 1
ATOM 885 C CA . ASN A 1 117 ? 5.707 17.906 9.102 1 97.81 117 ASN A CA 1
ATOM 886 C C . ASN A 1 117 ? 4.559 18.844 9.43 1 97.81 117 ASN A C 1
ATOM 888 O O . ASN A 1 117 ? 4.781 19.922 9.984 1 97.81 117 ASN A O 1
ATOM 892 N N . LEU A 1 118 ? 3.398 18.422 9.086 1 98.12 118 LEU A N 1
ATOM 893 C CA . LEU A 1 118 ? 2.227 19.25 9.344 1 98.12 118 LEU A CA 1
ATOM 894 C C . LEU A 1 118 ? 1.96 19.375 10.836 1 98.12 118 LEU A C 1
ATOM 896 O O . LEU A 1 118 ? 1.595 20.438 11.328 1 98.12 118 LEU A O 1
ATOM 900 N N . GLN A 1 119 ? 2.203 18.297 11.469 1 97.38 119 GLN A N 1
ATOM 901 C CA . GLN A 1 119 ? 2.049 18.328 12.922 1 97.38 119 GLN A CA 1
ATOM 902 C C . GLN A 1 119 ? 3.062 19.281 13.555 1 97.38 119 GLN A C 1
ATOM 904 O O . GLN A 1 119 ? 2.732 20.016 14.492 1 97.38 119 GLN A O 1
ATOM 909 N N . ALA A 1 120 ? 4.266 19.297 13.094 1 98 120 ALA A N 1
ATOM 910 C CA . ALA A 1 120 ? 5.289 20.219 13.586 1 98 120 ALA A CA 1
ATOM 911 C C . ALA A 1 120 ? 4.922 21.656 13.273 1 98 120 ALA A C 1
ATOM 913 O O . ALA A 1 120 ? 5.117 22.547 14.109 1 98 120 ALA A O 1
ATOM 914 N N . GLU A 1 121 ? 4.398 21.828 12.148 1 97.31 121 GLU A N 1
ATOM 915 C CA . GLU A 1 121 ? 3.973 23.172 11.742 1 97.31 121 GLU A CA 1
ATOM 916 C C . GLU A 1 121 ? 2.83 23.672 12.625 1 97.31 121 GLU A C 1
ATOM 918 O O . GLU A 1 121 ? 2.824 24.828 13.039 1 97.31 121 GLU A O 1
ATOM 923 N N . ILE A 1 122 ? 1.835 22.859 12.906 1 96.88 122 ILE A N 1
ATOM 924 C CA . ILE A 1 122 ? 0.717 23.219 13.766 1 96.88 122 ILE A CA 1
ATOM 925 C C . ILE A 1 122 ? 1.235 23.578 15.156 1 96.88 122 ILE A C 1
ATOM 927 O O . ILE A 1 122 ? 0.799 24.578 15.75 1 96.88 122 ILE A O 1
ATOM 931 N N . ALA A 1 123 ? 2.146 22.812 15.594 1 96.88 123 ALA A N 1
ATOM 932 C CA . ALA A 1 123 ? 2.727 23.094 16.906 1 96.88 123 ALA A CA 1
ATOM 933 C C . ALA A 1 123 ? 3.426 24.453 16.906 1 96.88 123 ALA A C 1
ATOM 935 O O . ALA A 1 123 ? 3.291 25.219 17.859 1 96.88 123 ALA A O 1
ATOM 936 N N . HIS A 1 124 ? 4.141 24.734 15.867 1 95.56 124 HIS A N 1
ATOM 937 C CA . HIS A 1 124 ? 4.852 26.016 15.734 1 95.56 124 HIS A CA 1
ATOM 938 C C . HIS A 1 124 ? 3.877 27.188 15.711 1 95.56 124 HIS A C 1
ATOM 940 O O . HIS A 1 124 ? 4.07 28.172 16.422 1 95.56 124 HIS A O 1
ATOM 946 N N . VAL A 1 125 ? 2.797 27.078 14.938 1 94.56 125 VAL A N 1
ATOM 947 C CA . VAL A 1 125 ? 1.827 28.156 14.797 1 94.56 125 VAL A CA 1
ATOM 948 C C . VAL A 1 125 ? 1.043 28.328 16.094 1 94.56 125 VAL A C 1
ATOM 950 O O . VAL A 1 125 ? 0.735 29.453 16.5 1 94.56 125 VAL A O 1
ATOM 953 N N . GLN A 1 126 ? 0.76 27.25 16.734 1 93.94 126 GLN A N 1
ATOM 954 C CA . GLN A 1 126 ? 0.055 27.297 18.016 1 93.94 126 GLN A CA 1
ATOM 955 C C . GLN A 1 126 ? 0.901 27.984 19.078 1 93.94 126 GLN A C 1
ATOM 957 O O . GLN A 1 126 ? 0.377 28.719 19.922 1 93.94 126 GLN A O 1
ATOM 962 N N . ALA A 1 127 ? 2.197 27.656 19.062 1 93 127 ALA A N 1
ATOM 963 C CA . ALA A 1 127 ? 3.102 28.312 20.016 1 93 127 ALA A CA 1
ATOM 964 C C . ALA A 1 127 ? 3.119 29.828 19.797 1 93 127 ALA A C 1
ATOM 966 O O . ALA A 1 127 ? 3.07 30.609 20.75 1 93 127 ALA A O 1
ATOM 967 N N . ARG A 1 128 ? 3.156 30.281 18.641 1 87.69 128 ARG A N 1
ATOM 968 C CA . ARG A 1 128 ? 3.127 31.688 18.297 1 87.69 128 ARG A CA 1
ATOM 969 C C . ARG A 1 128 ? 1.821 32.344 18.75 1 87.69 128 ARG A C 1
ATOM 971 O O . ARG A 1 128 ? 1.825 33.438 19.312 1 87.69 128 ARG A O 1
ATOM 978 N N . LEU A 1 129 ? 0.702 31.656 18.453 1 88.25 129 LEU A N 1
ATOM 979 C CA . LEU A 1 129 ? -0.612 32.156 18.844 1 88.25 129 LEU A CA 1
ATOM 980 C C . LEU A 1 129 ? -0.708 32.312 20.359 1 88.25 129 LEU A C 1
ATOM 982 O O . LEU A 1 129 ? -1.264 33.281 20.859 1 88.25 129 LEU A O 1
ATOM 986 N N . SER A 1 130 ? -0.193 31.359 21.062 1 88.75 130 SER A N 1
ATOM 987 C CA . SER A 1 130 ? -0.206 31.391 22.531 1 88.75 130 SER A CA 1
ATOM 988 C C . SER A 1 130 ? 0.611 32.562 23.062 1 88.75 130 SER A C 1
ATOM 990 O O . SER A 1 130 ? 0.246 33.188 24.062 1 88.75 130 SER A O 1
ATOM 992 N N . MET A 1 131 ? 1.738 32.844 22.391 1 84.19 131 MET A N 1
ATOM 993 C CA . MET A 1 131 ? 2.566 33.969 22.781 1 84.19 131 MET A CA 1
ATOM 994 C C . MET A 1 131 ? 1.802 35.281 22.609 1 84.19 131 MET A C 1
ATOM 996 O O . MET A 1 131 ? 1.846 36.156 23.5 1 84.19 131 MET A O 1
ATOM 1000 N N . PHE A 1 132 ? 0.985 35.531 21.641 1 78.06 132 PHE A N 1
ATOM 1001 C CA . PHE A 1 132 ? 0.192 36.719 21.406 1 78.06 132 PHE A CA 1
ATOM 1002 C C . PHE A 1 132 ? -0.932 36.844 22.422 1 78.06 132 PHE A C 1
ATOM 1004 O O . PHE A 1 132 ? -1.233 37.938 22.891 1 78.06 132 PHE A O 1
ATOM 1011 N N . GLN A 1 133 ? -1.546 35.812 22.75 1 77.25 133 GLN A N 1
ATOM 1012 C CA . GLN A 1 133 ? -2.648 35.812 23.703 1 77.25 133 GLN A CA 1
ATOM 1013 C C . GLN A 1 133 ? -2.168 36.188 25.094 1 77.25 133 GLN A C 1
ATOM 1015 O O . GLN A 1 133 ? -2.867 36.875 25.828 1 77.25 133 GLN A O 1
ATOM 1020 N N . ARG A 1 134 ? -0.972 35.844 25.438 1 78.25 134 ARG A N 1
ATOM 1021 C CA . ARG A 1 134 ? -0.398 36.188 26.734 1 78.25 134 ARG A CA 1
ATOM 1022 C C . ARG A 1 134 ? -0.016 37.688 26.781 1 78.25 134 ARG A C 1
ATOM 1024 O O . ARG A 1 134 ? -0.212 38.344 27.797 1 78.25 134 ARG A O 1
ATOM 1031 N N . LEU A 1 135 ? 0.411 38.25 25.719 1 70.75 135 LEU A N 1
ATOM 1032 C CA . LEU A 1 135 ? 0.801 39.656 25.656 1 70.75 135 LEU A CA 1
ATOM 1033 C C . LEU A 1 135 ? -0.424 40.562 25.656 1 70.75 135 LEU A C 1
ATOM 1035 O O . LEU A 1 135 ? -0.363 41.688 26.156 1 70.75 135 LEU A O 1
ATOM 1039 N N . SER A 1 136 ? -1.54 40.219 25.219 1 64.62 136 SER A N 1
ATOM 1040 C CA . SER A 1 136 ? -2.762 41.031 25.188 1 64.62 136 SER A CA 1
ATOM 1041 C C . SER A 1 136 ? -3.441 41.062 26.547 1 64.62 136 SER A C 1
ATOM 1043 O O . SER A 1 136 ? -4.258 41.938 26.828 1 64.62 136 SER A O 1
ATOM 1045 N N . LEU A 1 137 ? -3.291 40.188 27.438 1 61.09 137 LEU A N 1
ATOM 1046 C CA . LEU A 1 137 ? -3.902 40.156 28.766 1 61.09 137 LEU A CA 1
ATOM 1047 C C . LEU A 1 137 ? -3.059 40.906 29.781 1 61.09 137 LEU A C 1
ATOM 1049 O O . LEU A 1 137 ? -3.479 41.094 30.922 1 61.09 137 LEU A O 1
ATOM 1053 N N . VAL A 1 138 ? -1.887 41.531 29.547 1 59.31 138 VAL A N 1
ATOM 1054 C CA . VAL A 1 138 ? -1.133 42.344 30.484 1 59.31 138 VAL A CA 1
ATOM 1055 C C . VAL A 1 138 ? -1.689 43.781 30.484 1 59.31 138 VAL A C 1
ATOM 1057 O O . VAL A 1 138 ? -1.71 44.438 29.438 1 59.31 138 VAL A O 1
ATOM 1060 N N . PRO A 1 139 ? -2.541 44.375 31.547 1 59.66 139 PRO A N 1
ATOM 1061 C CA . PRO A 1 139 ? -3.037 45.75 31.688 1 59.66 139 PRO A CA 1
ATOM 1062 C C . PRO A 1 139 ? -1.953 46.781 31.438 1 59.66 139 PRO A C 1
ATOM 1064 O O . PRO A 1 139 ? -0.778 46.562 31.719 1 59.66 139 PRO A O 1
ATOM 1067 N N . PRO A 1 140 ? -2.252 47.844 30.562 1 53.03 140 PRO A N 1
ATOM 1068 C CA . PRO A 1 140 ? -1.299 48.938 30.422 1 53.03 140 PRO A CA 1
ATOM 1069 C C . PRO A 1 140 ? -0.693 49.375 31.766 1 53.03 140 PRO A C 1
ATOM 1071 O O . PRO A 1 140 ? 0.347 50.031 31.797 1 53.03 140 PRO A O 1
ATOM 1074 N N . GLN A 1 141 ? -1.489 49.375 32.812 1 49.66 141 GLN A N 1
ATOM 1075 C CA . GLN A 1 141 ? -0.98 49.938 34.062 1 49.66 141 GLN A CA 1
ATOM 1076 C C . GLN A 1 141 ? 0.277 49.188 34.531 1 49.66 141 GLN A C 1
ATOM 1078 O O . GLN A 1 141 ? 1.116 49.781 35.219 1 49.66 141 GLN A O 1
ATOM 1083 N N . GLN A 1 142 ? 0.225 47.906 34.469 1 46.62 142 GLN A N 1
ATOM 1084 C CA . GLN A 1 142 ? 1.284 47.219 35.188 1 46.62 142 GLN A CA 1
ATOM 1085 C C . GLN A 1 142 ? 2.582 47.188 34.406 1 46.62 142 GLN A C 1
ATOM 1087 O O . GLN A 1 142 ? 3.574 46.594 34.844 1 46.62 142 GLN A O 1
ATOM 1092 N N . MET A 1 143 ? 2.584 47.375 33.156 1 43.97 143 MET A N 1
ATOM 1093 C CA . MET A 1 143 ? 3.879 47.812 32.625 1 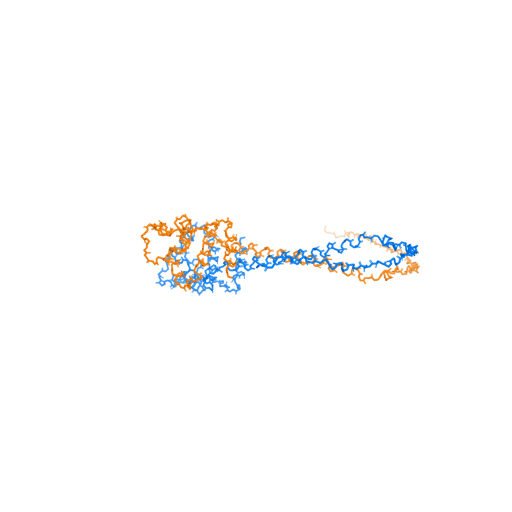43.97 143 MET A CA 1
ATOM 1094 C C . MET A 1 143 ? 4.336 49.094 33.312 1 43.97 143 MET A C 1
ATOM 1096 O O . MET A 1 143 ? 4.074 50.188 32.812 1 43.97 143 MET A O 1
ATOM 1100 N N . GLN A 1 144 ? 3.867 49.375 34.531 1 41.41 144 GLN A N 1
ATOM 1101 C CA . GLN A 1 144 ? 4.41 50.469 35.312 1 41.41 144 GLN A CA 1
ATOM 1102 C C . GLN A 1 144 ? 5.934 50.5 35.219 1 41.41 144 GLN A C 1
ATOM 1104 O O . GLN A 1 144 ? 6.59 49.469 35.281 1 41.41 144 GLN A O 1
ATOM 1109 N N . GLN A 1 145 ? 6.488 51.5 34.594 1 43.47 145 GLN A N 1
ATOM 1110 C CA . GLN A 1 145 ? 7.891 51.906 34.719 1 43.47 145 GLN A CA 1
ATOM 1111 C C . GLN A 1 145 ? 8.43 51.625 36.094 1 43.47 145 GLN A C 1
ATOM 1113 O O . GLN A 1 145 ? 7.762 51.906 37.094 1 43.47 145 GLN A O 1
ATOM 1118 N N . PRO A 1 146 ? 9.086 50.531 36.25 1 46.91 146 PRO A N 1
ATOM 1119 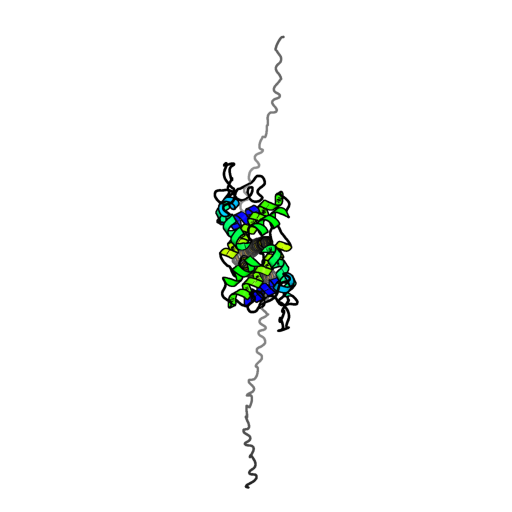C CA . PRO A 1 146 ? 9.672 50.5 37.594 1 46.91 146 PRO A CA 1
ATOM 1120 C C . PRO A 1 146 ? 9.93 51.875 38.156 1 46.91 146 PRO A C 1
ATOM 1122 O O . PRO A 1 146 ? 10.164 52.844 37.406 1 46.91 146 PRO A O 1
ATOM 1125 N N . PRO A 1 147 ? 9.375 52.25 39.156 1 42.16 147 PRO A N 1
ATOM 1126 C CA . PRO A 1 147 ? 9.828 53.531 39.656 1 42.16 147 PRO A CA 1
ATOM 1127 C C . PRO A 1 147 ? 11.344 53.719 39.531 1 42.16 147 PRO A C 1
ATOM 1129 O O . PRO A 1 147 ? 12.102 52.781 39.75 1 42.16 147 PRO A O 1
ATOM 1132 N N . PHE A 1 148 ? 11.828 54.438 38.531 1 37.41 148 PHE A N 1
ATOM 1133 C CA . PHE A 1 148 ? 13.219 54.875 38.531 1 37.41 148 PHE A CA 1
ATOM 1134 C C . PHE A 1 148 ? 13.703 55.125 39.969 1 37.41 148 PHE A C 1
ATOM 1136 O O . PHE A 1 148 ? 13.297 56.094 40.594 1 37.41 148 PHE A O 1
ATOM 1143 N N . ASP A 1 149 ? 13.664 54.094 40.719 1 37.56 149 ASP A N 1
ATOM 1144 C CA . ASP A 1 149 ? 14.398 54.375 41.969 1 37.56 149 ASP A CA 1
ATOM 1145 C C . ASP A 1 149 ? 15.766 54.969 41.656 1 37.56 149 ASP A C 1
ATOM 1147 O O . ASP A 1 149 ? 16.625 54.312 41.094 1 37.56 149 ASP A O 1
ATOM 1151 N N . LEU A 1 150 ? 15.789 56.312 41.281 1 36.62 150 LEU A N 1
ATOM 1152 C CA . LEU A 1 150 ? 16.969 57.188 41.312 1 36.62 150 LEU A CA 1
ATOM 1153 C C . LEU A 1 150 ? 17.938 56.75 42.406 1 36.62 150 LEU A C 1
ATOM 1155 O O . LEU A 1 150 ? 18.953 57.406 42.625 1 36.62 150 LEU A O 1
ATOM 1159 N N . ALA A 1 151 ? 17.359 55.969 43.312 1 35.78 151 ALA A N 1
ATOM 1160 C CA . ALA A 1 151 ? 18.25 56.094 44.469 1 35.78 151 ALA A CA 1
ATOM 1161 C C . ALA A 1 151 ? 19.578 55.375 44.219 1 35.78 151 ALA A C 1
ATOM 1163 O O . ALA A 1 151 ? 20.469 55.406 45.062 1 35.78 151 ALA A O 1
ATOM 1164 N N . TYR A 1 152 ? 19.625 54.281 43.406 1 31.73 152 TYR A N 1
ATOM 1165 C CA . TYR A 1 152 ? 20.766 53.5 43.812 1 31.73 152 TYR A CA 1
ATOM 1166 C C . TYR A 1 152 ? 22.078 54.125 43.344 1 31.73 152 TYR A C 1
ATOM 1168 O O . TYR A 1 152 ? 22.469 53.938 42.188 1 31.73 152 TYR A O 1
ATOM 1176 N N . ASN A 1 153 ? 22.203 55.406 43.469 1 28.7 153 ASN A N 1
ATOM 1177 C CA . ASN A 1 153 ? 23.531 55.969 43.344 1 28.7 153 ASN A CA 1
ATOM 1178 C C . ASN A 1 153 ? 24.562 55.188 44.156 1 28.7 153 ASN A C 1
ATOM 1180 O O . ASN A 1 153 ? 25.062 55.656 45.188 1 28.7 153 ASN A O 1
ATOM 1184 N N . ASN A 1 154 ? 24.203 53.938 44.594 1 28.45 154 ASN A N 1
ATOM 1185 C CA . ASN A 1 154 ? 25.203 53.469 45.531 1 28.45 154 ASN A CA 1
ATOM 1186 C C . ASN A 1 154 ? 26.594 53.406 44.906 1 28.45 154 ASN A C 1
ATOM 1188 O O . ASN A 1 154 ? 26.766 52.844 43.812 1 28.45 154 ASN A O 1
ATOM 1192 N N . GLU A 1 155 ? 27.516 54.219 45.344 1 32.56 155 GLU A N 1
ATOM 1193 C CA . GLU A 1 155 ? 28.953 54.438 45.25 1 32.56 155 GLU A CA 1
ATOM 1194 C C . GLU A 1 155 ? 29.719 53.125 45.406 1 32.56 155 GLU A C 1
ATOM 1196 O O . GLU A 1 155 ? 29.781 52.562 46.5 1 32.56 155 GLU A O 1
ATOM 1201 N N . TYR A 1 156 ? 29.469 52.062 44.625 1 33.66 156 TYR A N 1
ATOM 1202 C CA . TYR A 1 156 ? 30.297 50.875 44.812 1 33.66 156 TYR A CA 1
ATOM 1203 C C . TYR A 1 156 ? 31.781 51.25 44.781 1 33.66 156 TYR A C 1
ATOM 1205 O O . TYR A 1 156 ? 32.25 51.875 43.844 1 33.66 156 TYR A O 1
ATOM 1213 N N . PRO A 1 157 ? 32.375 51.406 45.938 1 34.28 157 PRO A N 1
ATOM 1214 C CA . PRO A 1 157 ? 33.812 51.688 46.062 1 34.28 157 PRO A CA 1
ATOM 1215 C C . PRO A 1 157 ? 34.688 50.688 45.344 1 34.28 157 PRO A C 1
ATOM 1217 O O . PRO A 1 157 ? 34.375 49.469 45.344 1 34.28 157 PRO A O 1
ATOM 1220 N N . MET A 1 158 ? 35.25 50.969 44.188 1 31.03 158 MET A N 1
ATOM 1221 C CA . MET A 1 158 ? 36.25 50.281 43.375 1 31.03 158 MET A CA 1
ATOM 1222 C C . MET A 1 158 ? 37.344 49.656 44.25 1 31.03 158 MET A C 1
ATOM 1224 O O . MET A 1 158 ? 38.188 50.344 44.812 1 31.03 158 MET A O 1
ATOM 1228 N N . GLU A 1 159 ? 36.969 48.812 45.188 1 33.97 159 GLU A N 1
ATOM 1229 C CA . GLU A 1 159 ? 38.125 48.312 45.969 1 33.97 159 GLU A CA 1
ATOM 1230 C C . GLU A 1 159 ? 39.125 47.594 45.062 1 33.97 159 GLU A C 1
ATOM 1232 O O . GLU A 1 159 ? 38.75 46.812 44.188 1 33.97 159 GLU A O 1
ATOM 1237 N N . PRO A 1 160 ? 40.344 48.125 44.875 1 35.09 160 PRO A N 1
ATOM 1238 C CA . PRO A 1 160 ? 41.5 47.688 44.094 1 35.09 160 PRO A CA 1
ATOM 1239 C C . PRO A 1 160 ? 41.906 46.25 44.406 1 35.09 160 PRO A C 1
ATOM 1241 O O . PRO A 1 160 ? 42.188 45.938 45.594 1 35.09 160 PRO A O 1
ATOM 1244 N N . THR A 1 161 ? 41.125 45.25 43.969 1 30.36 161 THR A N 1
ATOM 1245 C CA . THR A 1 161 ? 41.469 43.875 44.25 1 30.36 161 THR A CA 1
ATOM 1246 C C . THR A 1 161 ? 42.938 43.594 43.969 1 30.36 161 THR A C 1
ATOM 1248 O O . THR A 1 161 ? 43.438 43.938 42.906 1 30.36 161 THR A O 1
ATOM 1251 N N . ASN A 1 162 ? 43.812 43.656 45 1 27.3 162 ASN A N 1
ATOM 1252 C CA . ASN A 1 162 ? 45.25 43.375 45.156 1 27.3 162 ASN A CA 1
ATOM 1253 C C . ASN A 1 162 ? 45.625 42.031 44.594 1 27.3 162 ASN A C 1
ATOM 1255 O O . ASN A 1 162 ? 45.219 40.969 45.125 1 27.3 162 ASN A O 1
ATOM 1259 N N . LEU A 1 163 ? 45.594 41.781 43.312 1 27.59 163 LEU A N 1
ATOM 1260 C CA . LEU A 1 163 ? 46.062 40.594 42.594 1 27.59 163 LEU A CA 1
ATOM 1261 C C . LEU A 1 163 ? 47.5 40.25 42.969 1 27.59 163 LEU A C 1
ATOM 1263 O O . LEU A 1 163 ? 48.438 40.594 42.25 1 27.59 163 LEU A O 1
ATOM 1267 N N . ASP A 1 164 ? 47.906 40.469 44.188 1 28.31 164 ASP A N 1
ATOM 1268 C CA . ASP A 1 164 ? 49.312 40.156 44.438 1 28.31 164 ASP A CA 1
ATOM 1269 C C . ASP A 1 164 ? 49.594 38.688 44.219 1 28.31 164 ASP A C 1
ATOM 1271 O O . ASP A 1 164 ? 49.125 37.812 44.969 1 28.31 164 ASP A O 1
ATOM 1275 N N . VAL A 1 165 ? 49.562 38.219 42.969 1 32 165 VAL A N 1
ATOM 1276 C CA . VAL A 1 165 ? 50 36.875 42.531 1 32 165 VAL A CA 1
ATOM 1277 C C . VAL A 1 165 ? 51.406 36.594 43.094 1 32 165 VAL A C 1
ATOM 1279 O O . VAL A 1 165 ? 52.375 37.219 42.688 1 32 165 VAL A O 1
ATOM 1282 N N . VAL A 1 166 ? 51.562 36.375 44.406 1 29.64 166 VAL A N 1
ATOM 1283 C CA . VAL A 1 166 ? 52.812 36 45.031 1 29.64 166 VAL A CA 1
ATOM 1284 C C . VAL A 1 166 ? 53.375 34.75 44.375 1 29.64 166 VAL A C 1
ATOM 1286 O O . VAL A 1 166 ? 52.75 33.688 44.406 1 29.64 166 VAL A O 1
ATOM 1289 N N . TRP A 1 167 ? 54.188 34.875 43.312 1 32.72 167 TRP A N 1
ATOM 1290 C CA . TRP A 1 167 ? 55.062 33.969 42.594 1 32.72 167 TRP A CA 1
ATOM 1291 C C . TRP A 1 167 ? 55.938 33.156 43.531 1 32.72 167 TRP A C 1
ATOM 1293 O O . TRP A 1 167 ? 56.906 33.656 44.062 1 32.72 167 TRP A O 1
ATOM 1303 N N . GLU A 1 168 ? 55.406 32.625 44.656 1 27.8 168 GLU A N 1
ATOM 1304 C CA . GLU A 1 168 ? 56.406 32 45.5 1 27.8 168 GLU A CA 1
ATOM 1305 C C . GLU A 1 168 ? 57.094 30.828 44.812 1 27.8 168 GLU A C 1
ATOM 1307 O O . GLU A 1 168 ? 56.406 29.938 44.281 1 27.8 168 GLU A O 1
ATOM 1312 N N . GLU A 1 169 ? 58.281 30.984 44.281 1 31.52 1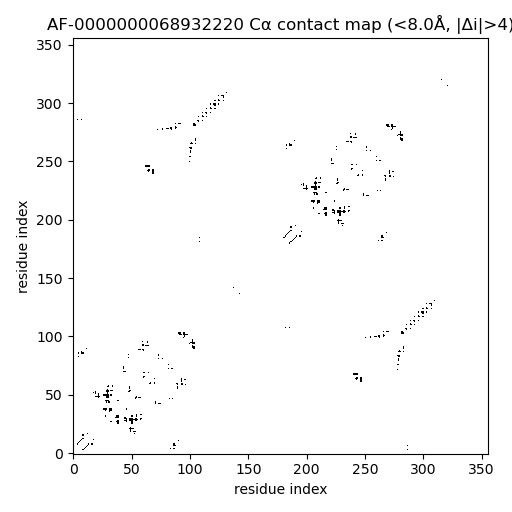69 GLU A N 1
ATOM 1313 C CA . GLU A 1 169 ? 59.375 30.219 43.688 1 31.52 169 GLU A CA 1
ATOM 1314 C C . GLU A 1 169 ? 59.688 28.984 44.531 1 31.52 169 GLU A C 1
ATOM 1316 O O . GLU A 1 169 ? 60.312 29.078 45.562 1 31.52 169 GLU A O 1
ATOM 1321 N N . GLU A 1 170 ? 58.656 28.172 44.906 1 29.7 170 GLU A N 1
ATOM 1322 C CA . GLU A 1 170 ? 59.125 27.109 45.781 1 29.7 170 GLU A CA 1
ATOM 1323 C C . GLU A 1 170 ? 60.219 26.281 45.125 1 29.7 170 GLU A C 1
ATOM 1325 O O . GLU A 1 170 ? 60.094 25.906 43.938 1 29.7 170 GLU A O 1
ATOM 1330 N N . GLN A 1 171 ? 61.406 26.234 45.656 1 29.14 171 GLN A N 1
ATOM 1331 C CA . GLN A 1 171 ? 62.75 25.656 45.594 1 29.14 171 GLN A CA 1
ATOM 1332 C C . GLN A 1 171 ? 62.719 24.141 45.5 1 29.14 171 GLN A C 1
ATOM 1334 O O . GLN A 1 171 ? 62.25 23.469 46.438 1 29.14 171 GLN A O 1
ATOM 1339 N N . LEU A 1 172 ? 62.344 23.625 44.312 1 26.06 172 LEU A N 1
ATOM 1340 C CA . LEU A 1 172 ? 62.469 22.188 44.062 1 26.06 172 LEU A CA 1
ATOM 1341 C C . LEU A 1 172 ? 63.781 21.641 44.562 1 26.06 172 LEU A C 1
ATOM 1343 O O . LEU A 1 172 ? 64.875 22.188 44.25 1 26.06 172 LEU A O 1
ATOM 1347 N N . PRO A 1 173 ? 63.688 20.875 45.656 1 28.66 173 PRO A N 1
ATOM 1348 C CA . PRO A 1 173 ? 64.875 20.266 46.281 1 28.66 173 PRO A CA 1
ATOM 1349 C C . PRO A 1 173 ? 65.75 19.469 45.312 1 28.66 173 PRO A C 1
ATOM 1351 O O . PRO A 1 173 ? 65.25 19.016 44.281 1 28.66 173 PRO A O 1
ATOM 1354 N N . GLN A 1 174 ? 67.062 19.578 45.375 1 24.75 174 GLN A N 1
ATOM 1355 C CA . GLN A 1 174 ? 68.375 19.188 44.812 1 24.75 174 GLN A CA 1
ATOM 1356 C C . GLN A 1 174 ? 68.5 17.672 44.812 1 24.75 174 GLN A C 1
ATOM 1358 O O . GLN A 1 174 ? 69.562 17.156 44.469 1 24.75 174 GLN A O 1
ATOM 1363 N N . THR A 1 175 ? 67.438 16.969 45.406 1 24.59 175 THR A N 1
ATOM 1364 C CA . THR A 1 175 ? 68.188 15.797 45.906 1 24.59 175 THR A CA 1
ATOM 1365 C C . THR A 1 175 ? 68.938 15.109 44.781 1 24.59 175 THR A C 1
ATOM 1367 O O . THR A 1 175 ? 68.562 15.25 43.625 1 24.59 175 THR A O 1
ATOM 1370 N N . VAL A 1 176 ? 68.938 13.758 44.906 1 25.55 176 VAL A N 1
ATOM 1371 C CA . VAL A 1 176 ? 70.062 12.852 44.844 1 25.55 176 VAL A CA 1
ATOM 1372 C C . VAL A 1 176 ? 70.562 12.672 43.406 1 25.55 176 VAL A C 1
ATOM 1374 O O . VAL A 1 176 ? 69.75 12.688 42.469 1 25.55 176 VAL A O 1
ATOM 1377 N N . ARG A 1 177 ? 71.875 12.711 43.25 1 25.97 177 ARG A N 1
ATOM 1378 C CA . ARG A 1 177 ? 73.125 12.492 42.562 1 25.97 177 ARG A CA 1
ATOM 1379 C C . ARG A 1 177 ? 73.125 11.148 41.844 1 25.97 177 ARG A C 1
ATOM 1381 O O . ARG A 1 177 ? 73.625 11.031 40.719 1 25.97 177 ARG A O 1
ATOM 1388 N N . LEU A 1 178 ? 72.812 9.812 42.344 1 25.02 178 LEU A N 1
ATOM 1389 C CA . LEU A 1 178 ? 73.5 8.727 41.625 1 25.02 178 LEU A CA 1
ATOM 1390 C C . LEU A 1 178 ? 72.812 8.438 40.281 1 25.02 178 LEU A C 1
ATOM 1392 O O . LEU A 1 178 ? 71.562 8.508 40.188 1 25.02 178 LEU A O 1
ATOM 1396 N N . MET B 1 1 ? 17.984 5.352 3.498 1 32.69 1 MET B N 1
ATOM 1397 C CA . MET B 1 1 ? 17.438 4.109 2.949 1 32.69 1 MET B CA 1
ATOM 1398 C C . MET B 1 1 ? 17.156 3.105 4.059 1 32.69 1 MET B C 1
ATOM 1400 O O . MET B 1 1 ? 16.109 2.457 4.059 1 32.69 1 MET B O 1
ATOM 1404 N N . THR B 1 2 ? 18.109 2.994 4.91 1 40.03 2 THR B N 1
ATOM 1405 C CA . THR B 1 2 ? 18.062 2.184 6.121 1 40.03 2 THR B CA 1
ATOM 1406 C C . THR B 1 2 ? 17.016 2.717 7.09 1 40.03 2 THR B C 1
ATOM 1408 O O . THR B 1 2 ? 16.344 1.942 7.781 1 40.03 2 THR B O 1
ATOM 1411 N N . ILE B 1 3 ? 16.859 3.979 6.91 1 41.91 3 ILE B N 1
ATOM 1412 C CA . ILE B 1 3 ? 15.945 4.648 7.828 1 41.91 3 ILE B CA 1
ATOM 1413 C C . ILE B 1 3 ? 14.508 4.297 7.473 1 41.91 3 ILE B C 1
ATOM 1415 O O . ILE B 1 3 ? 13.664 4.125 8.359 1 41.91 3 ILE B O 1
ATOM 1419 N N . LEU B 1 4 ? 14.305 4.176 6.246 1 44.91 4 LEU B N 1
ATOM 1420 C CA . LEU B 1 4 ? 12.953 3.844 5.812 1 44.91 4 LEU B CA 1
ATOM 1421 C C . LEU B 1 4 ? 12.562 2.443 6.27 1 44.91 4 LEU B C 1
ATOM 1423 O O . LEU B 1 4 ? 11.438 2.221 6.719 1 44.91 4 LEU B O 1
ATOM 1427 N N . VAL B 1 5 ? 13.609 1.544 6.09 1 48.22 5 VAL B N 1
ATOM 1428 C CA . VAL B 1 5 ? 13.352 0.176 6.531 1 48.22 5 VAL B CA 1
ATOM 1429 C C . VAL B 1 5 ? 13.109 0.157 8.039 1 48.22 5 VAL B C 1
ATOM 1431 O O . VAL B 1 5 ? 12.211 -0.541 8.516 1 48.22 5 VAL B O 1
ATOM 1434 N N . HIS B 1 6 ? 13.992 0.903 8.703 1 47.09 6 HIS B N 1
ATOM 1435 C CA . HIS B 1 6 ? 13.797 0.978 10.148 1 47.09 6 HIS B CA 1
ATOM 1436 C C . HIS B 1 6 ? 12.445 1.604 10.484 1 47.09 6 HIS B C 1
ATOM 1438 O O . HIS B 1 6 ? 11.773 1.166 11.422 1 47.09 6 HIS B O 1
ATOM 1444 N N . ARG B 1 7 ? 12.164 2.555 9.781 1 50.03 7 ARG B N 1
ATOM 1445 C CA . ARG B 1 7 ? 10.883 3.213 10.023 1 50.03 7 ARG B CA 1
ATOM 1446 C C . ARG B 1 7 ? 9.719 2.326 9.586 1 50.03 7 ARG B C 1
ATOM 1448 O O . ARG B 1 7 ? 8.688 2.283 10.25 1 50.03 7 ARG B O 1
ATOM 1455 N N . LEU B 1 8 ? 9.938 1.808 8.422 1 52.28 8 LEU B N 1
ATOM 1456 C CA . LEU B 1 8 ? 8.914 0.853 8.023 1 52.28 8 LEU B CA 1
ATOM 1457 C C . LEU B 1 8 ? 8.797 -0.284 9.031 1 52.28 8 LEU B C 1
ATOM 1459 O O . LEU B 1 8 ? 7.699 -0.756 9.32 1 52.28 8 LEU B O 1
ATOM 1463 N N . ARG B 1 9 ? 10.062 -0.66 9.391 1 49.12 9 ARG B N 1
ATOM 1464 C CA . ARG B 1 9 ? 10.07 -1.674 10.438 1 49.12 9 ARG B CA 1
ATOM 1465 C C . ARG B 1 9 ? 9.352 -1.173 11.688 1 49.12 9 ARG B C 1
ATOM 1467 O O . ARG B 1 9 ? 8.602 -1.921 12.32 1 49.12 9 ARG B O 1
ATOM 1474 N N . TYR B 1 10 ? 9.82 0.041 12.031 1 44.31 10 TYR B N 1
ATOM 1475 C CA . TYR B 1 10 ? 9.141 0.667 13.156 1 44.31 10 TYR B CA 1
ATOM 1476 C C . TYR B 1 10 ? 7.645 0.8 12.875 1 44.31 10 TYR B C 1
ATOM 1478 O O . TYR B 1 10 ? 6.824 0.611 13.773 1 44.31 10 TYR B O 1
ATOM 1486 N N . MET B 1 11 ? 7.375 1.308 11.836 1 43.91 11 MET B N 1
ATOM 1487 C CA . MET B 1 11 ? 5.961 1.374 11.484 1 43.91 11 MET B CA 1
ATOM 1488 C C . MET B 1 11 ? 5.348 -0.021 11.422 1 43.91 11 MET B C 1
ATOM 1490 O O . MET B 1 11 ? 4.191 -0.214 11.805 1 43.91 11 MET B O 1
ATOM 1494 N N . MET B 1 12 ? 6.195 -0.873 10.812 1 41.31 12 MET B N 1
ATOM 1495 C CA . MET B 1 12 ? 5.758 -2.266 10.758 1 41.31 12 MET B CA 1
ATOM 1496 C C . MET B 1 12 ? 6.07 -2.98 12.07 1 41.31 12 MET B C 1
ATOM 1498 O O . MET B 1 12 ? 5.449 -3.994 12.391 1 41.31 12 MET B O 1
ATOM 1502 N N . THR B 1 13 ? 7.359 -2.754 12.5 1 39.28 13 THR B N 1
ATOM 1503 C CA . THR B 1 13 ? 7.766 -3.447 13.719 1 39.28 13 THR B CA 1
ATOM 1504 C C . THR B 1 13 ? 6.805 -3.145 14.859 1 39.28 13 THR B C 1
ATOM 1506 O O . THR B 1 13 ? 7.004 -3.604 15.992 1 39.28 13 THR B O 1
ATOM 1509 N N . THR B 1 14 ? 6.113 -2.162 15 1 36.31 14 THR B N 1
ATOM 1510 C CA . THR B 1 14 ? 5.375 -2.545 16.203 1 36.31 14 THR B CA 1
ATOM 1511 C C . THR B 1 14 ? 5.027 -4.031 16.172 1 36.31 14 THR B C 1
ATOM 1513 O O . THR B 1 14 ? 4.977 -4.684 17.219 1 36.31 14 THR B O 1
ATOM 1516 N N . ASN B 1 15 ? 4.66 -4.598 15.055 1 34.19 15 ASN B N 1
ATOM 1517 C CA . ASN B 1 15 ? 4.375 -6.023 15.148 1 34.19 15 ASN B CA 1
ATOM 1518 C C . ASN B 1 15 ? 5.547 -6.863 14.648 1 34.19 15 ASN B C 1
ATOM 1520 O O . ASN B 1 15 ? 5.641 -8.055 14.961 1 34.19 15 ASN B O 1
ATOM 1524 N N . LEU B 1 16 ? 6.277 -6.418 13.688 1 40.69 16 LEU B N 1
ATOM 1525 C CA . LEU B 1 16 ? 7.156 -7.434 13.125 1 40.69 16 LEU B CA 1
ATOM 1526 C C . LEU B 1 16 ? 8.531 -7.398 13.789 1 40.69 16 LEU B C 1
ATOM 1528 O O . LEU B 1 16 ? 9.469 -6.812 13.258 1 40.69 16 LEU B O 1
ATOM 1532 N N . ASN B 1 17 ? 8.68 -7.105 15.047 1 34.88 17 ASN B N 1
ATOM 1533 C CA . ASN B 1 17 ? 9.93 -7.176 15.797 1 34.88 17 ASN B CA 1
ATOM 1534 C C . ASN B 1 17 ? 10.75 -8.398 15.406 1 34.88 17 ASN B C 1
ATOM 1536 O O . ASN B 1 17 ? 11.57 -8.883 16.188 1 34.88 17 ASN B O 1
ATOM 1540 N N . GLY B 1 18 ? 10.305 -9.227 14.461 1 34.69 18 GLY B N 1
ATOM 1541 C CA . GLY B 1 18 ? 11.094 -10.445 14.531 1 34.69 18 GLY B CA 1
ATOM 1542 C C . GLY B 1 18 ? 12.516 -10.258 14.031 1 34.69 18 GLY B C 1
ATOM 1543 O O . GLY B 1 18 ? 12.734 -10 12.844 1 34.69 18 GLY B O 1
ATOM 1544 N N . GLY B 1 19 ? 13.383 -9.469 14.695 1 36.81 19 GLY B N 1
ATOM 1545 C CA . GLY B 1 19 ? 14.828 -9.617 14.562 1 36.81 19 GLY B CA 1
ATOM 1546 C C . GLY B 1 19 ? 15.258 -11.055 14.328 1 36.81 19 GLY B C 1
ATOM 1547 O O . GLY B 1 19 ? 15.602 -11.766 15.281 1 36.81 19 GLY B O 1
ATOM 1548 N N . GLY B 1 20 ? 14.664 -11.781 13.586 1 33.81 20 GLY B N 1
ATOM 1549 C CA . GLY B 1 20 ? 15.234 -13.125 13.617 1 33.81 20 GLY B CA 1
ATOM 1550 C C . GLY B 1 20 ? 16.688 -13.156 13.203 1 33.81 20 GLY B C 1
ATOM 1551 O O . GLY B 1 20 ? 17.031 -12.789 12.078 1 33.81 20 GLY B O 1
ATOM 1552 N N . ARG B 1 21 ? 17.578 -12.719 14.062 1 34.28 21 ARG B N 1
ATOM 1553 C CA . ARG B 1 21 ? 18.922 -13.289 13.961 1 34.28 21 ARG B CA 1
ATOM 1554 C C . ARG B 1 21 ? 18.859 -14.727 13.461 1 34.28 21 ARG B C 1
ATOM 1556 O O . ARG B 1 21 ? 18.469 -15.633 14.195 1 34.28 21 ARG B O 1
ATOM 1563 N N . GLY B 1 22 ? 18.266 -15.023 12.328 1 36.16 22 GLY B N 1
ATOM 1564 C CA . GLY B 1 22 ? 18.359 -16.422 11.922 1 36.16 22 GLY B CA 1
ATOM 1565 C C . GLY B 1 22 ? 19.75 -17 12.07 1 36.16 22 GLY B C 1
ATOM 1566 O O . GLY B 1 22 ? 20.688 -16.531 11.43 1 36.16 22 GLY B O 1
ATOM 1567 N N . GLY B 1 23 ? 20.062 -17.297 13.164 1 37 23 GLY B N 1
ATOM 1568 C CA . GLY B 1 23 ? 21.109 -18.281 13.445 1 37 23 GLY B CA 1
ATOM 1569 C C . GLY B 1 23 ? 21.234 -19.344 12.367 1 37 23 GLY B C 1
ATOM 1570 O O . GLY B 1 23 ? 20.328 -19.531 11.562 1 37 23 GLY B O 1
ATOM 1571 N N . GLY B 1 24 ? 22.422 -19.703 11.883 1 43.22 24 GLY B N 1
ATOM 1572 C CA . GLY B 1 24 ? 23.016 -20.859 11.234 1 43.22 24 GLY B CA 1
ATOM 1573 C C . GLY B 1 24 ? 22.359 -22.172 11.617 1 43.22 24 GLY B C 1
ATOM 1574 O O . GLY B 1 24 ? 23.031 -23.203 11.68 1 43.22 24 GLY B O 1
ATOM 1575 N N . GLY B 1 25 ? 21.25 -22.141 12.25 1 50.53 25 GLY B N 1
ATOM 1576 C CA . GLY B 1 25 ? 20.969 -23.531 12.516 1 50.53 25 GLY B CA 1
ATOM 1577 C C . GLY B 1 25 ? 20.719 -24.344 11.258 1 50.53 25 GLY B C 1
ATOM 1578 O O . GLY B 1 25 ? 20.469 -23.781 10.188 1 50.53 25 GLY B O 1
ATOM 1579 N N . GLU B 1 26 ? 21.109 -25.578 11.094 1 65.31 26 GLU B N 1
ATOM 1580 C CA . GLU B 1 26 ? 21.141 -26.719 10.18 1 65.31 26 GLU B CA 1
ATOM 1581 C C . GLU B 1 26 ? 19.75 -27.016 9.625 1 65.31 26 GLU B C 1
ATOM 1583 O O . GLU B 1 26 ? 19.562 -28.031 8.945 1 65.31 26 GLU B O 1
ATOM 1588 N N . GLY B 1 27 ? 18.641 -26.141 9.758 1 84.25 27 GLY B N 1
ATOM 1589 C CA . GLY B 1 27 ? 17.344 -26.531 9.234 1 84.25 27 GLY B CA 1
ATOM 1590 C C . GLY B 1 27 ? 16.859 -25.625 8.117 1 84.25 27 GLY B C 1
ATOM 1591 O O . GLY B 1 27 ? 17.578 -24.719 7.68 1 84.25 27 GLY B O 1
ATOM 1592 N N . PRO B 1 28 ? 15.781 -26 7.449 1 94.12 28 PRO B N 1
ATOM 1593 C CA . PRO B 1 28 ? 15.203 -25.234 6.34 1 94.12 28 PRO B CA 1
ATOM 1594 C C . PRO B 1 28 ? 14.805 -23.812 6.75 1 94.12 28 PRO B C 1
ATOM 1596 O O . PRO B 1 28 ? 14.508 -23.562 7.922 1 94.12 28 PRO B O 1
ATOM 1599 N N . CYS B 1 29 ? 14.93 -22.859 5.855 1 96.31 29 CYS B N 1
ATOM 1600 C CA . CYS B 1 29 ? 14.438 -21.5 6.125 1 96.31 29 CYS B CA 1
ATOM 1601 C C . CYS B 1 29 ? 12.938 -21.516 6.367 1 96.31 29 CYS B C 1
ATOM 1603 O O . CYS B 1 29 ? 12.266 -22.516 6.113 1 96.31 29 CYS B O 1
ATOM 1605 N N . GLY B 1 30 ? 12.383 -20.484 6.855 1 96.94 30 GLY B N 1
ATOM 1606 C CA . GLY B 1 30 ? 10.969 -20.391 7.184 1 96.94 30 GLY B CA 1
ATOM 1607 C C . GLY B 1 30 ? 10.062 -20.609 5.984 1 96.94 30 GLY B C 1
ATOM 1608 O O . GLY B 1 30 ? 8.992 -21.203 6.109 1 96.94 30 GLY B O 1
ATOM 1609 N N . ALA B 1 31 ? 10.484 -20.109 4.836 1 98.06 31 ALA B N 1
ATOM 1610 C CA . ALA B 1 31 ? 9.703 -20.281 3.613 1 98.06 31 ALA B CA 1
ATOM 1611 C C . ALA B 1 31 ? 9.641 -21.75 3.197 1 98.06 31 ALA B C 1
ATOM 1613 O O . ALA B 1 31 ? 8.562 -22.266 2.896 1 98.06 31 ALA B O 1
ATOM 1614 N N . CYS B 1 32 ? 10.75 -22.375 3.232 1 97.88 32 CYS B N 1
ATOM 1615 C CA . CYS B 1 32 ? 10.805 -23.766 2.826 1 97.88 32 CYS B CA 1
ATOM 1616 C C . CYS B 1 32 ? 10.086 -24.656 3.832 1 97.88 32 CYS B C 1
ATOM 1618 O O . CYS B 1 32 ? 9.469 -25.656 3.455 1 97.88 32 CYS B O 1
ATOM 1620 N N . LYS B 1 33 ? 10.203 -24.328 5.078 1 96.44 33 LYS B N 1
ATOM 1621 C CA . LYS B 1 33 ? 9.43 -25.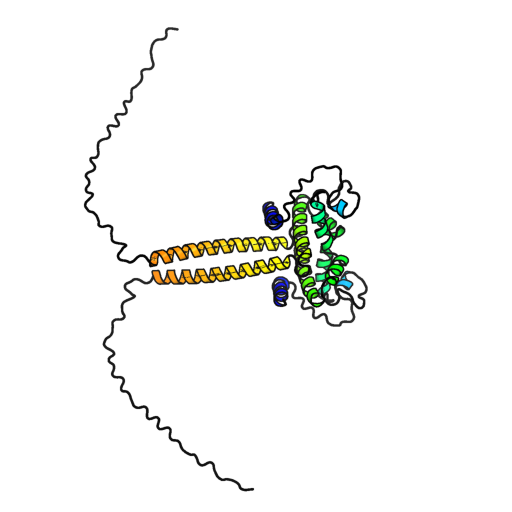031 6.102 1 96.44 33 LYS B CA 1
ATOM 1622 C C . LYS B 1 33 ? 7.934 -24.922 5.824 1 96.44 33 LYS B C 1
ATOM 1624 O O . LYS B 1 33 ? 7.215 -25.922 5.863 1 96.44 33 LYS B O 1
ATOM 1629 N N . PHE B 1 34 ? 7.547 -23.719 5.547 1 97.25 34 PHE B N 1
ATOM 1630 C CA . PHE B 1 34 ? 6.137 -23.484 5.25 1 97.25 34 PHE B CA 1
ATOM 1631 C C . PHE B 1 34 ? 5.703 -24.25 4.012 1 97.25 34 PHE B C 1
ATOM 1633 O O . PHE B 1 34 ? 4.609 -24.812 3.977 1 97.25 34 PHE B O 1
ATOM 1640 N N . LEU B 1 35 ? 6.52 -24.266 3.041 1 97.44 35 LEU B N 1
ATOM 1641 C CA . LEU B 1 35 ? 6.191 -24.875 1.757 1 97.44 35 LEU B CA 1
ATOM 1642 C C . LEU B 1 35 ? 6.414 -26.375 1.8 1 97.44 35 LEU B C 1
ATOM 1644 O O . LEU B 1 35 ? 6.125 -27.078 0.827 1 97.44 35 LEU B O 1
ATOM 1648 N N . ARG B 1 36 ? 6.945 -26.875 2.916 1 96.31 36 ARG B N 1
ATOM 1649 C CA . ARG B 1 36 ? 7.25 -28.297 3.094 1 96.31 36 ARG B CA 1
ATOM 1650 C C . ARG B 1 36 ? 8.133 -28.812 1.964 1 96.31 36 ARG B C 1
ATOM 1652 O O . ARG B 1 36 ? 7.832 -29.844 1.358 1 96.31 36 ARG B O 1
ATOM 1659 N N . ARG B 1 37 ? 9.164 -28.094 1.709 1 96.12 37 ARG B N 1
ATOM 1660 C CA . ARG B 1 37 ? 10.141 -28.484 0.699 1 96.12 37 ARG B CA 1
ATOM 1661 C C . ARG B 1 37 ? 11.562 -28.406 1.251 1 96.12 37 ARG B C 1
ATOM 1663 O O . ARG B 1 37 ? 11.781 -27.828 2.314 1 96.12 37 ARG B O 1
ATOM 1670 N N . LYS B 1 38 ? 12.461 -29 0.478 1 95.94 38 LYS B N 1
ATOM 1671 C CA . LYS B 1 38 ? 13.867 -28.953 0.855 1 95.94 38 LYS B CA 1
ATOM 1672 C C . LYS B 1 38 ? 14.469 -27.578 0.596 1 95.94 38 LYS B C 1
ATOM 1674 O O . LYS B 1 38 ? 14.281 -27 -0.478 1 95.94 38 LYS B O 1
ATOM 1679 N N . CYS B 1 39 ? 15.109 -27.078 1.617 1 96.81 39 CYS B N 1
ATOM 1680 C CA . CYS B 1 39 ? 15.805 -25.797 1.479 1 96.81 39 CYS B CA 1
ATOM 1681 C C . CYS B 1 39 ? 17.188 -25.984 0.875 1 96.81 39 CYS B C 1
ATOM 1683 O O . CYS B 1 39 ? 18.109 -26.438 1.559 1 96.81 39 CYS B O 1
ATOM 1685 N N . VAL B 1 40 ? 17.438 -25.672 -0.33 1 96.56 40 VAL B N 1
ATOM 1686 C CA . VAL B 1 40 ? 18.656 -26 -1.074 1 96.56 40 VAL B CA 1
ATOM 1687 C C . VAL B 1 40 ? 19.656 -24.844 -0.958 1 96.56 40 VAL B C 1
ATOM 1689 O O . VAL B 1 40 ? 19.297 -23.75 -0.508 1 96.56 40 VAL B O 1
ATOM 1692 N N . ARG B 1 41 ? 20.922 -25.141 -1.326 1 94.5 41 ARG B N 1
ATOM 1693 C CA . ARG B 1 41 ? 21.922 -24.094 -1.407 1 94.5 41 ARG B CA 1
ATOM 1694 C C . ARG B 1 41 ? 21.516 -23.016 -2.4 1 94.5 41 ARG B C 1
ATOM 1696 O O . ARG B 1 41 ? 21.109 -23.312 -3.525 1 94.5 41 ARG B O 1
ATOM 1703 N N . GLY B 1 42 ? 21.469 -21.781 -1.937 1 95.06 42 GLY B N 1
ATOM 1704 C CA . GLY B 1 42 ? 21.094 -20.688 -2.816 1 95.06 42 GLY B CA 1
ATOM 1705 C C . GLY B 1 42 ? 19.625 -20.344 -2.754 1 95.06 42 GLY B C 1
ATOM 1706 O O . GLY B 1 42 ? 19.125 -19.562 -3.576 1 95.06 42 GLY B O 1
ATOM 1707 N N . CYS B 1 43 ? 18.938 -20.906 -1.856 1 97.19 43 CYS B N 1
ATOM 1708 C CA . CYS B 1 43 ? 17.531 -20.578 -1.677 1 97.19 43 CYS B CA 1
ATOM 1709 C C . CYS B 1 43 ? 17.312 -19.078 -1.593 1 97.19 43 CYS B C 1
ATOM 1711 O O . CYS B 1 43 ? 17.906 -18.406 -0.743 1 97.19 43 CYS B O 1
ATOM 1713 N N . VAL B 1 44 ? 16.438 -18.609 -2.41 1 97.5 44 VAL B N 1
ATOM 1714 C CA . VAL B 1 44 ? 16.219 -17.172 -2.557 1 97.5 44 VAL B CA 1
ATOM 1715 C C . VAL B 1 44 ? 15.562 -16.609 -1.299 1 97.5 44 VAL B C 1
ATOM 1717 O O . VAL B 1 44 ? 15.609 -15.406 -1.04 1 97.5 44 VAL B O 1
ATOM 1720 N N . PHE B 1 45 ? 14.977 -17.484 -0.507 1 97.75 45 PHE B N 1
ATOM 1721 C CA . PHE B 1 45 ? 14.203 -17.062 0.65 1 97.75 45 PHE B CA 1
ATOM 1722 C C . PHE B 1 45 ? 15.039 -17.141 1.923 1 97.75 45 PHE B C 1
ATOM 1724 O O . PHE B 1 45 ? 14.781 -16.406 2.885 1 97.75 45 PHE B O 1
ATOM 1731 N N . ALA B 1 46 ? 16.047 -17.938 1.968 1 96.69 46 ALA B N 1
ATOM 1732 C CA . ALA B 1 46 ? 16.781 -18.312 3.172 1 96.69 46 ALA B CA 1
ATOM 1733 C C . ALA B 1 46 ? 17.344 -17.078 3.875 1 96.69 46 ALA B C 1
ATOM 1735 O O . ALA B 1 46 ? 17.281 -16.969 5.102 1 96.69 46 ALA B O 1
ATOM 1736 N N . PRO B 1 47 ? 17.891 -16.094 3.123 1 95.38 47 PRO B N 1
ATOM 1737 C CA . PRO B 1 47 ? 18.484 -14.945 3.807 1 95.38 47 PRO B CA 1
ATOM 1738 C C . PRO B 1 47 ? 17.438 -14.086 4.52 1 95.38 47 PRO B C 1
ATOM 1740 O O . PRO B 1 47 ? 17.781 -13.281 5.395 1 95.38 47 PRO B O 1
ATOM 1743 N N . TYR B 1 48 ? 16.156 -14.344 4.207 1 95.5 48 TYR B N 1
ATOM 1744 C CA . TYR B 1 48 ? 15.203 -13.32 4.633 1 95.5 48 TYR B CA 1
ATOM 1745 C C . TYR B 1 48 ? 14.133 -13.922 5.539 1 95.5 48 TYR B C 1
ATOM 1747 O O . TYR B 1 48 ? 13.414 -13.188 6.23 1 95.5 48 TYR B O 1
ATOM 1755 N N . PHE B 1 49 ? 14.016 -15.219 5.484 1 96.62 49 PHE B N 1
ATOM 1756 C CA . PHE B 1 49 ? 12.984 -15.883 6.273 1 96.62 49 PHE B CA 1
ATOM 1757 C C . PHE B 1 49 ? 13.602 -16.922 7.203 1 96.62 49 PHE B C 1
ATOM 1759 O O . PHE B 1 49 ? 13.758 -18.078 6.824 1 96.62 49 PHE B O 1
ATOM 1766 N N . ASP B 1 50 ? 13.82 -16.531 8.328 1 90.81 50 ASP B N 1
ATOM 1767 C CA . ASP B 1 50 ? 14.438 -17.438 9.289 1 90.81 50 ASP B CA 1
ATOM 1768 C C . ASP B 1 50 ? 13.438 -18.5 9.758 1 90.81 50 ASP B C 1
ATOM 1770 O O . ASP B 1 50 ? 12.242 -18.375 9.492 1 90.81 50 ASP B O 1
ATOM 1774 N N . ALA B 1 51 ? 13.883 -19.422 10.5 1 87.19 51 ALA B N 1
ATOM 1775 C CA . ALA B 1 51 ? 13.086 -20.594 10.844 1 87.19 51 ALA B CA 1
ATOM 1776 C C . ALA B 1 51 ? 12.07 -20.266 11.938 1 87.19 51 ALA B C 1
ATOM 1778 O O . ALA B 1 51 ? 11.016 -20.891 12.023 1 87.19 51 ALA B O 1
ATOM 1779 N N . GLU B 1 52 ? 12.297 -19.359 12.664 1 84.69 52 GLU B N 1
ATOM 1780 C CA . GLU B 1 52 ? 11.438 -19.078 13.812 1 84.69 52 GLU B CA 1
ATOM 1781 C C . GLU B 1 52 ? 10.297 -18.141 13.43 1 84.69 52 GLU B C 1
ATOM 1783 O O . GLU B 1 52 ? 9.125 -18.5 13.539 1 84.69 52 GLU B O 1
ATOM 1788 N N . GLN B 1 53 ? 10.633 -16.953 12.922 1 84.38 53 GLN B N 1
ATOM 1789 C CA . GLN B 1 53 ? 9.609 -15.953 12.625 1 84.38 53 GLN B CA 1
ATOM 1790 C C . GLN B 1 53 ? 9.305 -15.898 11.133 1 84.38 53 GLN B C 1
ATOM 1792 O O . GLN B 1 53 ? 8.25 -15.414 10.727 1 84.38 53 GLN B O 1
ATOM 1797 N N . GLY B 1 54 ? 10.195 -16.469 10.398 1 92.06 54 GLY B N 1
ATOM 1798 C CA . GLY B 1 54 ? 10.109 -16.328 8.953 1 92.06 54 GLY B CA 1
ATOM 1799 C C . GLY B 1 54 ? 8.961 -17.125 8.352 1 92.06 54 GLY B C 1
ATOM 1800 O O . GLY B 1 54 ? 8.438 -16.766 7.297 1 92.06 54 GLY B O 1
ATOM 1801 N N . THR B 1 55 ? 8.57 -18.156 9.102 1 94.38 55 THR B N 1
ATOM 1802 C CA . THR B 1 55 ? 7.488 -18.984 8.594 1 94.38 55 THR B CA 1
ATOM 1803 C C . THR B 1 55 ? 6.18 -18.203 8.547 1 94.38 55 THR B C 1
ATOM 1805 O O . THR B 1 55 ? 5.473 -18.219 7.539 1 94.38 55 THR B O 1
ATOM 1808 N N . ALA B 1 56 ? 5.812 -17.531 9.578 1 92.12 56 ALA B N 1
ATOM 1809 C CA . ALA B 1 56 ? 4.578 -16.75 9.648 1 92.12 56 ALA B CA 1
ATOM 1810 C C . ALA B 1 56 ? 4.598 -15.586 8.656 1 92.12 56 ALA B C 1
ATOM 1812 O O . ALA B 1 56 ? 3.594 -15.305 7.996 1 92.12 56 ALA B O 1
ATOM 1813 N N . SER B 1 57 ? 5.738 -14.938 8.562 1 91.19 57 SER B N 1
ATOM 1814 C CA . SER B 1 57 ? 5.867 -13.836 7.617 1 91.19 57 SER B CA 1
ATOM 1815 C C . SER B 1 57 ? 5.707 -14.312 6.18 1 91.19 57 SER B C 1
ATOM 1817 O O . SER B 1 57 ? 5.062 -13.648 5.367 1 91.19 57 SER B O 1
ATOM 1819 N N . PHE B 1 58 ? 6.277 -15.461 5.969 1 97.25 58 PHE B N 1
ATOM 1820 C CA . PHE B 1 58 ? 6.203 -15.984 4.609 1 97.25 58 PHE B CA 1
ATOM 1821 C C . PHE B 1 58 ? 4.789 -16.438 4.277 1 97.25 58 PHE B C 1
ATOM 1823 O O . PHE B 1 58 ? 4.336 -16.297 3.139 1 97.25 58 PHE B O 1
ATOM 1830 N N . ALA B 1 59 ? 4.094 -16.906 5.25 1 97.44 59 ALA B N 1
ATOM 1831 C CA . ALA B 1 59 ? 2.727 -17.375 5.031 1 97.44 59 ALA B CA 1
ATOM 1832 C C . ALA B 1 59 ? 1.856 -16.25 4.473 1 97.44 59 ALA B C 1
ATOM 1834 O O . ALA B 1 59 ? 1.083 -16.453 3.535 1 97.44 59 ALA B O 1
ATOM 1835 N N . ALA B 1 60 ? 1.975 -15.094 5.02 1 96.25 60 ALA B N 1
ATOM 1836 C CA . ALA B 1 60 ? 1.193 -13.953 4.551 1 96.25 60 ALA B CA 1
ATOM 1837 C C . ALA B 1 60 ? 1.592 -13.562 3.129 1 96.25 60 ALA B C 1
ATOM 1839 O O . ALA B 1 60 ? 0.73 -13.305 2.287 1 96.25 60 ALA B O 1
ATOM 1840 N N . ILE B 1 61 ? 2.867 -13.586 2.9 1 97.94 61 ILE B N 1
ATOM 1841 C CA . ILE B 1 61 ? 3.379 -13.219 1.584 1 97.94 61 ILE B CA 1
ATOM 1842 C C . ILE B 1 61 ? 2.926 -14.242 0.548 1 97.94 61 ILE B C 1
ATOM 1844 O O . ILE B 1 61 ? 2.482 -13.875 -0.542 1 97.94 61 ILE B O 1
ATOM 1848 N N . HIS B 1 62 ? 2.988 -15.477 0.919 1 97.88 62 HIS B N 1
ATOM 1849 C CA . HIS B 1 62 ? 2.566 -16.547 0.031 1 97.88 62 HIS B CA 1
ATOM 1850 C C . HIS B 1 62 ? 1.083 -16.438 -0.304 1 97.88 62 HIS B C 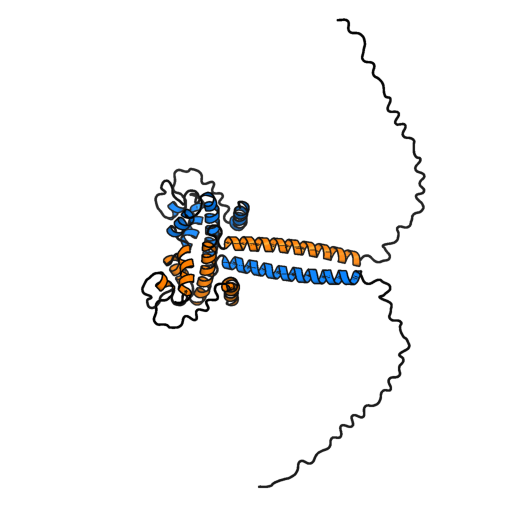1
ATOM 1852 O O . HIS B 1 62 ? 0.684 -16.656 -1.45 1 97.88 62 HIS B O 1
ATOM 1858 N N . LYS B 1 63 ? 0.295 -16.156 0.688 1 96.88 63 LYS B N 1
ATOM 1859 C CA . LYS B 1 63 ? -1.151 -16.062 0.509 1 96.88 63 LYS B CA 1
ATOM 1860 C C . LYS B 1 63 ? -1.511 -14.977 -0.502 1 96.88 63 LYS B C 1
ATOM 1862 O O . LYS B 1 63 ? -2.449 -15.133 -1.286 1 96.88 63 LYS B O 1
ATOM 1867 N N . VAL B 1 64 ? -0.756 -13.93 -0.54 1 97.81 64 VAL B N 1
ATOM 1868 C CA . VAL B 1 64 ? -1.148 -12.758 -1.31 1 97.81 64 VAL B CA 1
ATOM 1869 C C . VAL B 1 64 ? -0.408 -12.742 -2.645 1 97.81 64 VAL B C 1
ATOM 1871 O O . VAL B 1 64 ? -1.001 -12.453 -3.688 1 97.81 64 VAL B O 1
ATOM 1874 N N . PHE B 1 65 ? 0.858 -13.148 -2.645 1 98 65 PHE B N 1
ATOM 1875 C CA . PHE B 1 65 ? 1.678 -12.961 -3.836 1 98 65 PHE B CA 1
ATOM 1876 C C . PHE B 1 65 ? 2.033 -14.305 -4.465 1 98 65 PHE B C 1
ATOM 1878 O O . PHE B 1 65 ? 2.342 -14.375 -5.656 1 98 65 PHE B O 1
ATOM 1885 N N . GLY B 1 66 ? 2.037 -15.344 -3.643 1 97.25 66 GLY B N 1
ATOM 1886 C CA . GLY B 1 66 ? 2.521 -16.625 -4.117 1 97.25 66 GLY B CA 1
ATOM 1887 C C . GLY B 1 66 ? 4.027 -16.781 -4.02 1 97.25 66 GLY B C 1
ATOM 1888 O O . GLY B 1 66 ? 4.758 -15.781 -4.109 1 97.25 66 GLY B O 1
ATOM 1889 N N . ALA B 1 67 ? 4.465 -17.984 -3.877 1 97 67 ALA B N 1
ATOM 1890 C CA . ALA B 1 67 ? 5.887 -18.281 -3.711 1 97 67 ALA B CA 1
ATOM 1891 C C . ALA B 1 67 ? 6.66 -17.984 -4.992 1 97 67 ALA B C 1
ATOM 1893 O O . ALA B 1 67 ? 7.715 -17.344 -4.957 1 97 67 ALA B O 1
ATOM 1894 N N . SER B 1 68 ? 6.102 -18.406 -6.16 1 95.38 68 SER B N 1
ATOM 1895 C CA . SER B 1 68 ? 6.789 -18.234 -7.438 1 95.38 68 SER B CA 1
ATOM 1896 C C . SER B 1 68 ? 6.91 -16.766 -7.801 1 95.38 68 SER B C 1
ATOM 1898 O O . SER B 1 68 ? 7.984 -16.312 -8.203 1 95.38 68 SER B O 1
ATOM 1900 N N . ASN B 1 69 ? 5.906 -16.062 -7.562 1 95.94 69 ASN B N 1
ATOM 1901 C CA . ASN B 1 69 ? 5.922 -14.641 -7.883 1 95.94 69 ASN B CA 1
ATOM 1902 C C . ASN B 1 69 ? 6.867 -13.875 -6.965 1 95.94 69 ASN B C 1
ATOM 1904 O O . ASN B 1 69 ? 7.59 -12.984 -7.418 1 95.94 69 ASN B O 1
ATOM 1908 N N . THR B 1 70 ? 6.816 -14.242 -5.723 1 97.75 70 THR B N 1
ATOM 1909 C CA . THR B 1 70 ? 7.711 -13.602 -4.77 1 97.75 70 THR B CA 1
ATOM 1910 C C . THR B 1 70 ? 9.172 -13.844 -5.141 1 97.75 70 THR B C 1
ATOM 1912 O O . THR B 1 70 ? 9.984 -12.922 -5.129 1 97.75 70 THR B O 1
ATOM 1915 N N . SER B 1 71 ? 9.461 -15.039 -5.5 1 97.75 71 SER B N 1
ATOM 1916 C CA . SER B 1 71 ? 10.82 -15.375 -5.91 1 97.75 71 SER B CA 1
ATOM 1917 C C . SER B 1 71 ? 11.242 -14.57 -7.137 1 97.75 71 SER B C 1
ATOM 1919 O O . SER B 1 71 ? 12.352 -14.031 -7.18 1 97.75 71 SER B O 1
ATOM 1921 N N . LYS B 1 72 ? 10.328 -14.516 -8.125 1 97.5 72 LYS B N 1
ATOM 1922 C CA . LYS B 1 72 ? 10.609 -13.75 -9.336 1 97.5 72 LYS B CA 1
ATOM 1923 C C . LYS B 1 72 ? 10.852 -12.281 -9.016 1 97.5 72 LYS B C 1
ATOM 1925 O O . LYS B 1 72 ? 11.781 -11.664 -9.555 1 97.5 72 LYS B O 1
ATOM 1930 N N . MET B 1 73 ? 10.086 -11.742 -8.133 1 97.38 73 MET B N 1
ATOM 1931 C CA . MET B 1 73 ? 10.227 -10.336 -7.766 1 97.38 73 MET B CA 1
ATOM 1932 C C . MET B 1 73 ? 11.57 -10.086 -7.082 1 97.38 73 MET B C 1
ATOM 1934 O O . MET B 1 73 ? 12.25 -9.109 -7.383 1 97.38 73 MET B O 1
ATOM 1938 N N . LEU B 1 74 ? 11.961 -10.992 -6.219 1 98.06 74 LEU B N 1
ATOM 1939 C CA . LEU B 1 74 ? 13.211 -10.82 -5.48 1 98.06 74 LEU B CA 1
ATOM 1940 C C . LEU B 1 74 ? 14.414 -10.984 -6.398 1 98.06 74 LEU B C 1
ATOM 1942 O O . LEU B 1 74 ? 15.383 -10.227 -6.297 1 98.06 74 LEU B O 1
ATOM 1946 N N . LEU B 1 75 ? 14.305 -11.898 -7.32 1 98.06 75 LEU B N 1
ATOM 1947 C CA . LEU B 1 75 ? 15.43 -12.203 -8.195 1 98.06 75 LEU B CA 1
ATOM 1948 C C . LEU B 1 75 ? 15.672 -11.078 -9.195 1 98.06 75 LEU B C 1
ATOM 1950 O O . LEU B 1 75 ? 16.75 -10.977 -9.773 1 98.06 75 LEU B O 1
ATOM 1954 N N . ARG B 1 76 ? 14.695 -10.219 -9.422 1 97.69 76 ARG B N 1
ATOM 1955 C CA . ARG B 1 76 ? 14.836 -9.086 -10.336 1 97.69 76 ARG B CA 1
ATOM 1956 C C . ARG B 1 76 ? 15.5 -7.902 -9.656 1 97.69 76 ARG B C 1
ATOM 1958 O O . ARG B 1 76 ? 15.875 -6.93 -10.312 1 97.69 76 ARG B O 1
ATOM 1965 N N . LEU B 1 77 ? 15.727 -8.023 -8.383 1 98.19 77 LEU B N 1
ATOM 1966 C CA . LEU B 1 77 ? 16.266 -6.91 -7.609 1 98.19 77 LEU B CA 1
ATOM 1967 C C . LEU B 1 77 ? 17.734 -7.141 -7.266 1 98.19 77 LEU B C 1
ATOM 1969 O O . LEU B 1 77 ? 18.156 -8.289 -7.086 1 98.19 77 LEU B O 1
ATOM 1973 N N . PRO B 1 78 ? 18.484 -5.977 -7.168 1 97.62 78 PRO B N 1
ATOM 1974 C CA . PRO B 1 78 ? 19.812 -6.137 -6.586 1 97.62 78 PRO B CA 1
ATOM 1975 C C . PRO B 1 78 ? 19.781 -6.676 -5.156 1 97.62 78 PRO B C 1
ATOM 1977 O O . PRO B 1 78 ? 18.844 -6.375 -4.406 1 97.62 78 PRO B O 1
ATOM 1980 N N . LEU B 1 79 ? 20.781 -7.469 -4.797 1 96.69 79 LEU B N 1
ATOM 1981 C CA . LEU B 1 79 ? 20.844 -8.164 -3.518 1 96.69 79 LEU B CA 1
ATOM 1982 C C . LEU B 1 79 ? 20.609 -7.199 -2.359 1 96.69 79 LEU B C 1
ATOM 1984 O O . LEU B 1 79 ? 19.906 -7.516 -1.407 1 96.69 79 LEU B O 1
ATOM 1988 N N . HIS B 1 80 ? 21.156 -6.016 -2.426 1 95 80 HIS B N 1
ATOM 1989 C CA . HIS B 1 80 ? 21.172 -5.09 -1.298 1 95 80 HIS B CA 1
ATOM 1990 C C . HIS B 1 80 ? 19.797 -4.426 -1.127 1 95 80 HIS B C 1
ATOM 1992 O O . HIS B 1 80 ? 19.562 -3.75 -0.124 1 95 80 HIS B O 1
ATOM 1998 N N . LYS B 1 81 ? 18.891 -4.684 -2.055 1 97.5 81 LYS B N 1
ATOM 1999 C CA . LYS B 1 81 ? 17.562 -4.086 -1.969 1 97.5 81 LYS B CA 1
ATOM 2000 C C . LYS B 1 81 ? 16.516 -5.125 -1.58 1 97.5 81 LYS B C 1
ATOM 2002 O O . LYS B 1 81 ? 15.375 -4.781 -1.265 1 97.5 81 LYS B O 1
ATOM 2007 N N . ARG B 1 82 ? 16.906 -6.344 -1.563 1 97 82 ARG B N 1
ATOM 2008 C CA . ARG B 1 82 ? 15.938 -7.43 -1.409 1 97 82 ARG B CA 1
ATOM 2009 C C . ARG B 1 82 ? 15.367 -7.457 0.003 1 97 82 ARG B C 1
ATOM 2011 O O . ARG B 1 82 ? 14.188 -7.766 0.194 1 97 82 ARG B O 1
ATOM 2018 N N . LEU B 1 83 ? 16.188 -7.164 0.951 1 94.81 83 LEU B N 1
ATOM 2019 C CA . LEU B 1 83 ? 15.68 -7.152 2.318 1 94.81 83 LEU B CA 1
ATOM 2020 C C . LEU B 1 83 ? 14.562 -6.133 2.475 1 94.81 83 LEU B C 1
ATOM 2022 O O . LEU B 1 83 ? 13.531 -6.418 3.092 1 94.81 83 LEU B O 1
ATOM 2026 N N . ASP B 1 84 ? 14.742 -4.949 1.887 1 94.94 84 ASP B N 1
ATOM 2027 C CA . ASP B 1 84 ? 13.711 -3.924 1.923 1 94.94 84 ASP B CA 1
ATOM 2028 C C . ASP B 1 84 ? 12.445 -4.395 1.205 1 94.94 84 ASP B C 1
ATOM 2030 O O . ASP B 1 84 ? 11.328 -4.156 1.676 1 94.94 84 ASP B O 1
ATOM 2034 N N . ALA B 1 85 ? 12.633 -5.016 0.151 1 97.56 85 ALA B N 1
ATOM 2035 C CA . ALA B 1 85 ? 11.492 -5.496 -0.626 1 97.56 85 ALA B CA 1
ATOM 2036 C C . ALA B 1 85 ? 10.703 -6.555 0.146 1 97.56 85 ALA B C 1
ATOM 2038 O O . ALA B 1 85 ? 9.477 -6.531 0.162 1 97.56 85 ALA B O 1
ATOM 2039 N N . VAL B 1 86 ? 11.422 -7.457 0.825 1 97.19 86 VAL B N 1
ATOM 2040 C CA . VAL B 1 86 ? 10.766 -8.492 1.613 1 97.19 86 VAL B CA 1
ATOM 2041 C C . VAL B 1 86 ? 9.945 -7.855 2.732 1 97.19 86 VAL B C 1
ATOM 2043 O O . VAL B 1 86 ? 8.805 -8.258 2.99 1 97.19 86 VAL B O 1
ATOM 2046 N N . ALA B 1 87 ? 10.508 -6.867 3.291 1 95.31 87 ALA B N 1
ATOM 2047 C CA . ALA B 1 87 ? 9.812 -6.184 4.379 1 95.31 87 ALA B CA 1
ATOM 2048 C C . ALA B 1 87 ? 8.547 -5.5 3.875 1 95.31 87 ALA B C 1
ATOM 2050 O O . ALA B 1 87 ? 7.488 -5.594 4.504 1 95.31 87 ALA B O 1
ATOM 2051 N N . THR B 1 88 ? 8.633 -4.848 2.742 1 97.31 88 THR B N 1
ATOM 2052 C CA . THR B 1 88 ? 7.48 -4.121 2.227 1 97.31 88 THR B CA 1
ATOM 2053 C C . THR B 1 88 ? 6.445 -5.086 1.657 1 97.31 88 THR B C 1
ATOM 2055 O O . THR B 1 88 ? 5.242 -4.859 1.786 1 97.31 88 THR B O 1
ATOM 2058 N N . LEU B 1 89 ? 6.91 -6.145 1.111 1 97.5 89 LEU B N 1
ATOM 2059 C CA . LEU B 1 89 ? 5.984 -7.188 0.687 1 97.5 89 LEU B CA 1
ATOM 2060 C C . LEU B 1 89 ? 5.223 -7.758 1.879 1 97.5 89 LEU B C 1
ATOM 2062 O O . LEU B 1 89 ? 4.016 -7.996 1.795 1 97.5 89 LEU B O 1
ATOM 2066 N N . GLY B 1 90 ? 5.984 -7.957 2.914 1 96.56 90 GLY B N 1
ATOM 2067 C CA . GLY B 1 90 ? 5.348 -8.438 4.129 1 96.56 90 GLY B CA 1
ATOM 2068 C C . GLY B 1 90 ? 4.293 -7.492 4.668 1 96.56 90 GLY B C 1
ATOM 2069 O O . GLY B 1 90 ? 3.205 -7.922 5.055 1 96.56 90 GLY B O 1
ATOM 2070 N N . TYR B 1 91 ? 4.578 -6.262 4.648 1 94.94 91 TYR B N 1
ATOM 2071 C CA . TYR B 1 91 ? 3.629 -5.258 5.109 1 94.94 91 TYR B CA 1
ATOM 2072 C C . TYR B 1 91 ? 2.359 -5.273 4.266 1 94.94 91 TYR B C 1
ATOM 2074 O O . TYR B 1 91 ? 1.249 -5.281 4.805 1 94.94 91 TYR B O 1
ATOM 2082 N N . GLU B 1 92 ? 2.541 -5.242 2.973 1 97.06 92 GLU B N 1
ATOM 2083 C CA . GLU B 1 92 ? 1.409 -5.254 2.051 1 97.06 92 GLU B CA 1
ATOM 2084 C C . GLU B 1 92 ? 0.589 -6.531 2.199 1 97.06 92 GLU B C 1
ATOM 2086 O O . GLU B 1 92 ? -0.643 -6.492 2.186 1 97.06 92 GLU B O 1
ATOM 2091 N N . ALA B 1 93 ? 1.286 -7.594 2.357 1 97.81 93 ALA B N 1
ATOM 2092 C CA . ALA B 1 93 ? 0.595 -8.875 2.502 1 97.81 93 ALA B CA 1
ATOM 2093 C C . ALA B 1 93 ? -0.254 -8.898 3.77 1 97.81 93 ALA B C 1
ATOM 2095 O O . ALA B 1 93 ? -1.423 -9.289 3.734 1 97.81 93 ALA B O 1
ATOM 2096 N N . LEU B 1 94 ? 0.357 -8.484 4.82 1 96.38 94 LEU B N 1
ATOM 2097 C CA . LEU B 1 94 ? -0.36 -8.492 6.09 1 96.38 94 LEU B CA 1
ATOM 2098 C C . LEU B 1 94 ? -1.561 -7.551 6.043 1 96.38 94 LEU B C 1
ATOM 2100 O O . LEU B 1 94 ? -2.629 -7.875 6.566 1 96.38 94 LEU B O 1
ATOM 2104 N N . ALA B 1 95 ? -1.42 -6.43 5.422 1 96.56 95 ALA B N 1
ATOM 2105 C CA . ALA B 1 95 ? -2.533 -5.496 5.273 1 96.56 95 ALA B CA 1
ATOM 2106 C C . ALA B 1 95 ? -3.684 -6.137 4.496 1 96.56 95 ALA B C 1
ATOM 2108 O O . ALA B 1 95 ? -4.852 -5.953 4.848 1 96.56 95 ALA B O 1
ATOM 2109 N N . ARG B 1 96 ? -3.363 -6.871 3.467 1 97 96 ARG B N 1
ATOM 2110 C CA . ARG B 1 96 ? -4.391 -7.496 2.639 1 97 96 ARG B CA 1
ATOM 2111 C C . ARG B 1 96 ? -5.047 -8.664 3.367 1 97 96 ARG B C 1
ATOM 2113 O O . ARG B 1 96 ? -6.238 -8.922 3.193 1 97 96 ARG B O 1
ATOM 2120 N N . VAL B 1 97 ? -4.234 -9.352 4.164 1 97.25 97 VAL B N 1
ATOM 2121 C CA . VAL B 1 97 ? -4.805 -10.438 4.953 1 97.25 97 VAL B CA 1
ATOM 2122 C C . VAL B 1 97 ? -5.801 -9.875 5.965 1 97.25 97 VAL B C 1
ATOM 2124 O O . VAL B 1 97 ? -6.855 -10.461 6.203 1 97.25 97 VAL B O 1
ATOM 2127 N N . ARG B 1 98 ? -5.547 -8.758 6.5 1 96.75 98 ARG B N 1
ATOM 2128 C CA . ARG B 1 98 ? -6.395 -8.125 7.508 1 96.75 98 ARG B CA 1
ATOM 2129 C C . ARG B 1 98 ? -7.613 -7.469 6.863 1 96.75 98 ARG B C 1
ATOM 2131 O O . ARG B 1 98 ? -8.711 -7.52 7.414 1 96.75 98 ARG B O 1
ATOM 2138 N N . ASP B 1 99 ? -7.402 -6.871 5.746 1 97.62 99 ASP B N 1
ATOM 2139 C CA . ASP B 1 99 ? -8.445 -6.219 4.965 1 97.62 99 ASP B CA 1
ATOM 2140 C C . ASP B 1 99 ? -8.375 -6.633 3.496 1 97.62 99 ASP B C 1
ATOM 2142 O O . ASP B 1 99 ? -7.766 -5.945 2.678 1 97.62 99 ASP B O 1
ATOM 2146 N N . PRO B 1 100 ? -9.055 -7.609 3.139 1 98.06 100 PRO B N 1
ATOM 2147 C CA . PRO B 1 100 ? -8.93 -8.188 1.8 1 98.06 100 PRO B CA 1
ATOM 2148 C C . PRO B 1 100 ? -9.438 -7.254 0.703 1 98.06 100 PRO B C 1
ATOM 2150 O O . PRO B 1 100 ? -9.156 -7.477 -0.478 1 98.06 100 PRO B O 1
ATOM 2153 N N . VAL B 1 101 ? -10.203 -6.266 1.062 1 98.06 101 VAL B N 1
ATOM 2154 C CA . VAL B 1 101 ? -10.773 -5.371 0.062 1 98.06 101 VAL B CA 1
ATOM 2155 C C . VAL B 1 101 ? -9.805 -4.223 -0.214 1 98.06 101 VAL B C 1
ATOM 2157 O O . VAL B 1 101 ? -9.461 -3.955 -1.368 1 98.06 101 VAL B O 1
ATOM 2160 N N . TYR B 1 102 ? -9.297 -3.6 0.816 1 96.56 102 TYR B N 1
ATOM 2161 C CA . TYR B 1 102 ? -8.586 -2.348 0.594 1 96.56 102 TYR B CA 1
ATOM 2162 C C . TYR B 1 102 ? -7.086 -2.527 0.815 1 96.56 102 TYR B C 1
ATOM 2164 O O . TYR B 1 102 ? -6.281 -1.735 0.324 1 96.56 102 TYR B O 1
ATOM 2172 N N . GLY B 1 103 ? -6.656 -3.51 1.563 1 96.94 103 GLY B N 1
ATOM 2173 C CA . GLY B 1 103 ? -5.238 -3.695 1.825 1 96.94 103 GLY B CA 1
ATOM 2174 C C . GLY B 1 103 ? -4.574 -2.465 2.412 1 96.94 103 GLY B C 1
ATOM 2175 O O . GLY B 1 103 ? -5.141 -1.802 3.281 1 96.94 103 GLY B O 1
ATOM 2176 N N . CYS B 1 104 ? -3.381 -2.25 1.93 1 95.44 104 CYS B N 1
ATOM 2177 C CA . CYS B 1 104 ? -2.652 -1.111 2.479 1 95.44 104 CYS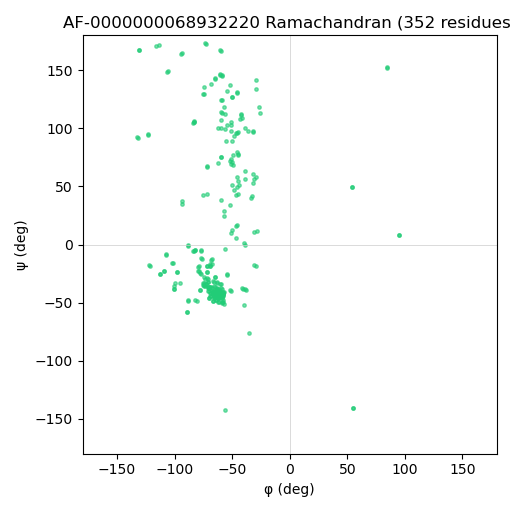 B CA 1
ATOM 2178 C C . CYS B 1 104 ? -3.168 0.198 1.894 1 95.44 104 CYS B C 1
ATOM 2180 O O . CYS B 1 104 ? -2.838 1.276 2.391 1 95.44 104 CYS B O 1
ATOM 2182 N N . VAL B 1 105 ? -3.979 0.107 0.866 1 96.44 105 VAL B N 1
ATOM 2183 C CA . VAL B 1 105 ? -4.598 1.302 0.303 1 96.44 105 VAL B CA 1
ATOM 2184 C C . VAL B 1 105 ? -5.516 1.947 1.34 1 96.44 105 VAL B C 1
ATOM 2186 O O . VAL B 1 105 ? -5.652 3.172 1.378 1 96.44 105 VAL B O 1
ATOM 2189 N N . GLY B 1 106 ? -6.102 1.07 2.145 1 95 106 GLY B N 1
ATOM 2190 C CA . GLY B 1 106 ? -6.867 1.619 3.252 1 95 106 GLY B CA 1
ATOM 2191 C C . GLY B 1 106 ? -6.051 2.523 4.156 1 95 106 GLY B C 1
ATOM 2192 O O . GLY B 1 106 ? -6.535 3.561 4.613 1 95 106 GLY B O 1
ATOM 2193 N N . HIS B 1 107 ? -4.852 2.146 4.422 1 93.56 107 HIS B N 1
ATOM 2194 C CA . HIS B 1 107 ? -3.943 2.955 5.227 1 93.56 107 HIS B CA 1
ATOM 2195 C C . HIS B 1 107 ? -3.619 4.273 4.535 1 93.56 107 HIS B C 1
ATOM 2197 O O . HIS B 1 107 ? -3.549 5.32 5.184 1 93.56 107 HIS B O 1
ATOM 2203 N N . LEU B 1 108 ? -3.402 4.195 3.279 1 94.75 108 LEU B N 1
ATOM 2204 C CA . LEU B 1 108 ? -3.125 5.391 2.496 1 94.75 108 LEU B CA 1
ATOM 2205 C C . LEU B 1 108 ? -4.277 6.387 2.594 1 94.75 108 LEU B C 1
ATOM 2207 O O . LEU B 1 108 ? -4.055 7.582 2.809 1 94.75 108 LEU B O 1
ATOM 2211 N N . PHE B 1 109 ? -5.445 5.855 2.496 1 93.06 109 PHE B N 1
ATOM 2212 C CA . PHE B 1 109 ? -6.633 6.699 2.572 1 93.06 109 PHE B CA 1
ATOM 2213 C C . PHE B 1 109 ? -6.73 7.371 3.936 1 93.06 109 PHE B C 1
ATOM 2215 O O . PHE B 1 109 ? -7.043 8.562 4.027 1 93.06 109 PHE B O 1
ATOM 2222 N N . SER B 1 110 ? -6.516 6.648 4.922 1 94.5 110 SER B N 1
ATOM 2223 C CA . SER B 1 110 ? -6.566 7.199 6.273 1 94.5 110 SER B CA 1
ATOM 2224 C C . SER B 1 110 ? -5.52 8.289 6.465 1 94.5 110 SER B C 1
ATOM 2226 O O . SER B 1 110 ? -5.809 9.336 7.051 1 94.5 110 SER B O 1
ATOM 2228 N N . LEU B 1 111 ? -4.336 8.031 5.953 1 93.56 111 LEU B N 1
ATOM 2229 C CA . LEU B 1 111 ? -3.264 9.008 6.082 1 93.56 111 LEU B CA 1
ATOM 2230 C C . LEU B 1 111 ? -3.574 10.266 5.273 1 93.56 111 LEU B C 1
ATOM 2232 O O . LEU B 1 111 ? -3.322 11.383 5.727 1 93.56 111 LEU B O 1
ATOM 2236 N N . GLN B 1 112 ? -4.098 10.086 4.164 1 92.94 112 GLN B N 1
ATOM 2237 C CA . GLN B 1 112 ? -4.496 11.219 3.342 1 92.94 112 GLN B CA 1
ATOM 2238 C C . GLN B 1 112 ? -5.562 12.055 4.043 1 92.94 112 GLN B C 1
ATOM 2240 O O . GLN B 1 112 ? -5.527 13.289 3.986 1 92.94 112 GLN B O 1
ATOM 2245 N N . HIS B 1 113 ? -6.48 11.414 4.633 1 94.06 113 HIS B N 1
ATOM 2246 C CA . HIS B 1 113 ? -7.5 12.125 5.398 1 94.06 113 HIS B CA 1
ATOM 2247 C C . HIS B 1 113 ? -6.879 12.914 6.543 1 94.06 113 HIS B C 1
ATOM 2249 O O . HIS B 1 113 ? -7.289 14.047 6.824 1 94.06 113 HIS B O 1
ATOM 2255 N N . GLN B 1 114 ? -5.941 12.305 7.152 1 94.94 114 GLN B N 1
ATOM 2256 C CA . GLN B 1 114 ? -5.234 13 8.227 1 94.94 114 GLN B CA 1
ATOM 2257 C C . GLN B 1 114 ? -4.523 14.242 7.695 1 94.94 114 GLN B C 1
ATOM 2259 O O . GLN B 1 114 ? -4.57 15.305 8.328 1 94.94 114 GLN B O 1
ATOM 2264 N N . VAL B 1 115 ? -3.898 14.109 6.621 1 96.56 115 VAL B N 1
ATOM 2265 C CA . VAL B 1 115 ? -3.209 15.242 6.004 1 96.56 115 VAL B CA 1
ATOM 2266 C C . VAL B 1 115 ? -4.203 16.359 5.727 1 96.56 115 VAL B C 1
ATOM 2268 O O . VAL B 1 115 ? -3.943 17.531 6.051 1 96.56 115 VAL B O 1
ATOM 2271 N N . MET B 1 116 ? -5.348 16 5.234 1 97.25 116 MET B N 1
ATOM 2272 C CA . MET B 1 116 ? -6.367 17 4.93 1 97.25 116 MET B CA 1
ATOM 2273 C C . MET B 1 116 ? -6.832 17.703 6.203 1 97.25 116 MET B C 1
ATOM 2275 O O . MET B 1 116 ? -6.984 18.922 6.219 1 97.25 116 MET B O 1
ATOM 2279 N N . ASN B 1 117 ? -7 16.969 7.199 1 97.81 117 ASN B N 1
ATOM 2280 C CA . ASN B 1 117 ? -7.445 17.531 8.469 1 97.81 117 ASN B CA 1
ATOM 2281 C C . ASN B 1 117 ? -6.398 18.469 9.062 1 97.81 117 ASN B C 1
ATOM 2283 O O . ASN B 1 117 ? -6.73 19.547 9.57 1 97.81 117 ASN B O 1
ATOM 2287 N N . LEU B 1 118 ? -5.199 18.047 8.969 1 98.06 118 LEU B N 1
ATOM 2288 C CA . LEU B 1 118 ? -4.113 18.844 9.516 1 98.06 118 LEU B CA 1
ATOM 2289 C C . LEU B 1 118 ? -3.918 20.125 8.711 1 98.06 118 LEU B C 1
ATOM 2291 O O . LEU B 1 118 ? -3.668 21.188 9.281 1 98.06 118 LEU B O 1
ATOM 2295 N N . GLN B 1 119 ? -4.098 19.969 7.473 1 97.38 119 GLN B N 1
ATOM 2296 C CA . GLN B 1 119 ? -4.008 21.141 6.625 1 97.38 119 GLN B CA 1
ATOM 2297 C C . GLN B 1 119 ? -5.125 22.141 6.949 1 97.38 119 GLN B C 1
ATOM 2299 O O . GLN B 1 119 ? -4.898 23.344 6.969 1 97.38 119 GLN B O 1
ATOM 2304 N N . ALA B 1 120 ? -6.301 21.688 7.184 1 98.06 120 ALA B N 1
ATOM 2305 C CA . ALA B 1 120 ? -7.422 22.547 7.57 1 98.06 120 ALA B CA 1
ATOM 2306 C C . ALA B 1 120 ? -7.168 23.203 8.922 1 98.06 120 ALA B C 1
ATOM 2308 O O . ALA B 1 120 ? -7.473 24.391 9.102 1 98.06 120 ALA B O 1
ATOM 2309 N N . GLU B 1 121 ? -6.629 22.453 9.766 1 97.31 121 GLU B N 1
ATOM 2310 C CA . GLU B 1 121 ? -6.301 22.984 11.086 1 97.31 121 GLU B CA 1
ATOM 2311 C C . GLU B 1 121 ? -5.242 24.078 11 1 97.31 121 GLU B C 1
ATOM 2313 O O . GLU B 1 121 ? -5.352 25.109 11.656 1 97.31 121 GLU B O 1
ATOM 2318 N N . ILE B 1 122 ? -4.18 23.891 10.227 1 96.94 122 ILE B N 1
ATOM 2319 C CA . ILE B 1 122 ? -3.135 24.891 10.039 1 96.94 122 ILE B CA 1
ATOM 2320 C C . ILE B 1 122 ? -3.738 26.156 9.461 1 96.94 122 ILE B C 1
ATOM 2322 O O . ILE B 1 122 ? -3.416 27.266 9.898 1 96.94 122 ILE B O 1
ATOM 2326 N N . ALA B 1 123 ? -4.598 25.969 8.531 1 96.81 123 ALA B N 1
ATOM 2327 C CA . ALA B 1 123 ? -5.258 27.125 7.93 1 96.81 123 ALA B CA 1
ATOM 2328 C C . ALA B 1 123 ? -6.074 27.891 8.969 1 96.81 123 ALA B C 1
ATOM 2330 O O . ALA B 1 123 ? -6.051 29.125 9 1 96.81 123 ALA B O 1
ATOM 2331 N N . HIS B 1 124 ? -6.762 27.172 9.805 1 95.75 124 HIS B N 1
ATOM 2332 C CA . HIS B 1 124 ? -7.574 27.781 10.859 1 95.75 124 HIS B CA 1
ATOM 2333 C C . HIS B 1 124 ? -6.707 28.547 11.844 1 95.75 124 HIS B C 1
ATOM 2335 O O . HIS B 1 124 ? -7.012 29.703 12.172 1 95.75 124 HIS B O 1
ATOM 2341 N N . VAL B 1 125 ? -5.602 27.984 12.281 1 94.56 125 VAL B N 1
ATOM 2342 C CA . VAL B 1 125 ? -4.723 28.609 13.258 1 94.56 125 VAL B CA 1
ATOM 2343 C C . VAL B 1 125 ? -4.016 29.797 12.625 1 94.56 125 VAL B C 1
ATOM 2345 O O . VAL B 1 125 ? -3.83 30.844 13.273 1 94.56 125 VAL B O 1
ATOM 2348 N N . GLN B 1 126 ? -3.668 29.672 11.398 1 93.88 126 GLN B N 1
ATOM 2349 C CA . GLN B 1 126 ? -3.029 30.781 10.68 1 93.88 126 GLN B CA 1
ATOM 2350 C C . GLN B 1 126 ? -3.979 31.969 10.531 1 93.88 126 GLN B C 1
ATOM 2352 O O . GLN B 1 126 ? -3.557 33.125 10.633 1 93.88 126 GLN B O 1
ATOM 2357 N N . ALA B 1 127 ? -5.242 31.656 10.242 1 93.06 127 ALA B N 1
ATOM 2358 C CA . ALA B 1 127 ? -6.238 32.719 10.156 1 93.06 127 ALA B CA 1
ATOM 2359 C C . ALA B 1 127 ? -6.375 33.438 11.484 1 93.06 127 ALA B C 1
ATOM 2361 O O . ALA B 1 127 ? -6.445 34.688 11.508 1 93.06 127 ALA B O 1
ATOM 2362 N N . ARG B 1 128 ? -6.402 32.812 12.531 1 87.88 128 ARG B N 1
ATOM 2363 C CA . ARG B 1 128 ? -6.477 33.406 13.859 1 87.88 128 ARG B CA 1
ATOM 2364 C C . ARG B 1 128 ? -5.25 34.25 14.148 1 87.88 128 ARG B C 1
ATOM 2366 O O . ARG B 1 128 ? -5.371 35.375 14.672 1 87.88 128 ARG B O 1
ATOM 2373 N N . LEU B 1 129 ? -4.059 33.719 13.836 1 88.38 129 LEU B N 1
ATOM 2374 C CA . LEU B 1 129 ? -2.811 34.438 14.039 1 88.38 129 LEU B CA 1
ATOM 2375 C C . LEU B 1 129 ? -2.795 35.719 13.234 1 88.38 129 LEU B C 1
ATOM 2377 O O . LEU B 1 129 ? -2.344 36.75 13.727 1 88.38 129 LEU B O 1
ATOM 2381 N N . SER B 1 130 ? -3.252 35.656 12.023 1 88.75 130 SER B N 1
ATOM 2382 C CA . SER B 1 130 ? -3.305 36.844 11.164 1 88.75 130 SER B CA 1
ATOM 2383 C C . SER B 1 130 ? -4.242 37.906 11.734 1 88.75 130 SER B C 1
ATOM 2385 O O . SER B 1 130 ? -3.977 39.094 11.617 1 88.75 130 SER B O 1
ATOM 2387 N N . MET B 1 131 ? -5.375 37.438 12.312 1 84.5 131 MET B N 1
ATOM 2388 C CA . MET B 1 131 ? -6.312 38.344 12.938 1 84.5 131 MET B CA 1
ATOM 2389 C C . MET B 1 131 ? -5.652 39.094 14.102 1 84.5 131 MET B C 1
ATOM 2391 O O . MET B 1 131 ? -5.805 40.312 14.242 1 84.5 131 MET B O 1
ATOM 2395 N N . PHE B 1 132 ? -4.809 38.531 14.906 1 78.19 132 PHE B N 1
ATOM 2396 C CA . PHE B 1 132 ? -4.105 39.156 16.031 1 78.19 132 PHE B CA 1
ATOM 2397 C C . PHE B 1 132 ? -3.047 40.125 15.539 1 78.19 132 PHE B C 1
ATOM 2399 O O . PHE B 1 132 ? -2.859 41.188 16.125 1 78.19 132 PHE B O 1
ATOM 2406 N N . GLN B 1 133 ? -2.371 39.812 14.547 1 77.25 133 GLN B N 1
ATOM 2407 C CA . GLN B 1 133 ? -1.32 40.656 14 1 77.25 133 GLN B CA 1
ATOM 2408 C C . GLN B 1 133 ? -1.898 41.938 13.422 1 77.25 133 GLN B C 1
ATOM 2410 O O . GLN B 1 133 ? -1.3 43 13.555 1 77.25 133 GLN B O 1
ATOM 2415 N N . ARG B 1 134 ? -3.086 41.906 12.906 1 78.56 134 ARG B N 1
ATOM 2416 C CA . ARG B 1 134 ? -3.748 43.094 12.367 1 78.56 134 ARG B CA 1
ATOM 2417 C C . ARG B 1 134 ? -4.258 44 13.492 1 78.56 134 ARG B C 1
ATOM 2419 O O . ARG B 1 134 ? -4.168 45.219 13.398 1 78.56 134 ARG B O 1
ATOM 2426 N N . LEU B 1 135 ? -4.676 43.469 14.539 1 71.19 135 LEU B N 1
ATOM 2427 C CA . LEU B 1 135 ? -5.184 44.219 15.68 1 71.19 135 LEU B CA 1
ATOM 2428 C C . LEU B 1 135 ? -4.043 44.906 16.438 1 71.19 135 LEU B C 1
ATOM 2430 O O . LEU B 1 135 ? -4.227 45.969 17.031 1 71.19 135 LEU B O 1
ATOM 2434 N N . SER B 1 136 ? -2.883 44.438 16.469 1 64.94 136 SER B N 1
ATOM 2435 C CA . SER B 1 136 ? -1.734 45 17.172 1 64.94 136 SER B CA 1
ATOM 2436 C C . SER B 1 136 ? -1.123 46.156 16.391 1 64.94 136 SER B C 1
ATOM 2438 O O . SER B 1 136 ? -0.406 46.969 16.953 1 64.94 136 SER B O 1
ATOM 2440 N N . LEU B 1 137 ? -1.261 46.312 15.148 1 61.19 137 LEU B N 1
ATOM 2441 C CA . LEU B 1 137 ? -0.711 47.375 14.312 1 61.19 137 LEU B CA 1
ATOM 2442 C C . LEU B 1 137 ? -1.663 48.562 14.258 1 61.19 137 LEU B C 1
ATOM 2444 O O . LEU B 1 137 ? -1.317 49.625 13.711 1 61.19 137 LEU B O 1
ATOM 2448 N N . VAL B 1 138 ? -2.875 48.656 14.852 1 59.72 138 VAL B N 1
ATOM 2449 C CA . VAL B 1 138 ? -3.738 49.844 14.898 1 59.72 138 VAL B CA 1
ATOM 2450 C C . VAL B 1 138 ? -3.295 50.75 16.031 1 59.72 138 VAL B C 1
ATOM 2452 O O . VAL B 1 138 ? -3.275 50.344 17.203 1 59.72 138 VAL B O 1
ATOM 2455 N N . PRO B 1 139 ? -2.545 52.031 15.867 1 59.47 139 PRO B N 1
ATOM 2456 C CA . PRO B 1 139 ? -2.166 53 16.875 1 59.47 139 PRO B CA 1
ATOM 2457 C C . PRO B 1 139 ? -3.311 53.344 17.828 1 59.47 139 PRO B C 1
ATOM 2459 O O . PRO B 1 139 ? -4.477 53.312 17.422 1 59.47 139 PRO B O 1
ATOM 2462 N N . PRO B 1 140 ? -3.078 53.312 19.203 1 53.22 140 PRO B N 1
ATOM 2463 C CA . PRO B 1 140 ? -4.109 53.781 20.125 1 53.22 140 PRO B CA 1
ATOM 2464 C C . PRO B 1 140 ? -4.809 55.062 19.609 1 53.22 140 PRO B C 1
ATOM 2466 O O . PRO B 1 140 ? -5.887 55.406 20.094 1 53.22 140 PRO B O 1
ATOM 2469 N N . GLN B 1 141 ? -4.062 55.969 19 1 49.12 141 GLN B N 1
ATOM 2470 C CA . GLN B 1 141 ? -4.676 57.25 18.672 1 49.12 141 GLN B CA 1
ATOM 2471 C C . GLN B 1 141 ? -5.891 57.062 17.766 1 49.12 141 GLN B C 1
ATOM 2473 O O . GLN B 1 141 ? -6.805 57.906 17.766 1 49.12 141 GLN B O 1
ATOM 2478 N N . GLN B 1 142 ? -5.711 56.219 16.766 1 46.53 142 GLN B N 1
ATOM 2479 C CA . GLN B 1 142 ? -6.73 56.312 15.734 1 46.53 142 GLN B CA 1
ATOM 2480 C C . GLN B 1 142 ? -8.008 55.594 16.141 1 46.53 142 GLN B C 1
ATOM 2482 O O . GLN B 1 142 ? -8.945 55.5 15.344 1 46.53 142 GLN B O 1
ATOM 2487 N N . MET B 1 143 ? -8.016 54.719 17.078 1 44 143 MET B N 1
ATOM 2488 C CA . MET B 1 143 ? -9.344 54.531 17.641 1 44 143 MET B CA 1
ATOM 2489 C C . MET B 1 143 ? -9.898 55.844 18.172 1 44 143 MET B C 1
ATOM 2491 O O . MET B 1 143 ? -9.703 56.188 19.344 1 44 143 MET B O 1
ATOM 2495 N N . GLN B 1 144 ? -9.469 56.969 17.578 1 41.38 144 GLN B N 1
ATOM 2496 C CA . GLN B 1 144 ? -10.133 58.25 17.891 1 41.38 144 GLN B CA 1
ATOM 2497 C C . GLN B 1 144 ? -11.648 58.062 17.953 1 41.38 144 GLN B C 1
ATOM 2499 O O . GLN B 1 144 ? -12.234 57.375 17.125 1 41.38 144 GLN B O 1
ATOM 2504 N N . GLN B 1 145 ? -12.211 58.188 19.125 1 43.31 145 GLN B N 1
ATOM 2505 C CA . GLN B 1 145 ? -13.641 58.406 19.312 1 43.31 145 GLN B CA 1
ATOM 2506 C C . GLN B 1 145 ? -14.227 59.219 18.156 1 43.31 145 GLN B C 1
ATOM 2508 O O . GLN B 1 145 ? -13.633 60.188 17.719 1 43.31 145 GLN B O 1
ATOM 2513 N N . PRO B 1 146 ? -14.805 58.531 17.234 1 46.31 146 PRO B N 1
ATOM 2514 C CA . PRO B 1 146 ? -15.453 59.438 16.297 1 46.31 146 PRO B CA 1
ATOM 2515 C C . PRO B 1 146 ? -15.82 60.781 16.938 1 46.31 146 PRO B C 1
ATOM 2517 O O . PRO B 1 146 ? -16.094 60.844 18.141 1 46.31 146 PRO B O 1
ATOM 2520 N N . PRO B 1 147 ? -15.25 61.781 16.562 1 41.59 147 PRO B N 1
ATOM 2521 C CA . PRO B 1 147 ? -15.805 63 17.156 1 41.59 147 PRO B CA 1
ATOM 2522 C C . PRO B 1 147 ? -17.312 62.938 17.328 1 41.59 147 PRO B C 1
ATOM 2524 O O . PRO B 1 147 ? -18.016 62.406 16.469 1 41.59 147 PRO B O 1
ATOM 2527 N N . PHE B 1 148 ? -17.797 62.594 18.531 1 37.12 148 PHE B N 1
ATOM 2528 C CA . PHE B 1 148 ? -19.203 62.844 18.812 1 37.12 148 PHE B CA 1
ATOM 2529 C C . PHE B 1 148 ? -19.719 64.062 18.016 1 37.12 148 PHE B C 1
ATOM 2531 O O . PHE B 1 148 ? -19.359 65.188 18.312 1 37.12 148 PHE B O 1
ATOM 2538 N N . ASP B 1 149 ? -19.578 63.938 16.719 1 36.34 149 ASP B N 1
ATOM 2539 C CA . ASP B 1 149 ? -20.344 65 16.078 1 36.34 149 ASP B CA 1
ATOM 2540 C C . ASP B 1 149 ? -21.719 65.125 16.703 1 36.34 149 ASP B C 1
ATOM 2542 O O . ASP B 1 149 ? -22.547 64.25 16.625 1 36.34 149 ASP B O 1
ATOM 2546 N N . LEU B 1 150 ? -21.766 65.812 17.906 1 35.38 150 LEU B N 1
ATOM 2547 C CA . LEU B 1 150 ? -22.969 66.375 18.516 1 35.38 150 LEU B CA 1
ATOM 2548 C C . LEU B 1 150 ? -23.953 66.812 17.438 1 35.38 150 LEU B C 1
ATOM 2550 O O . LEU B 1 150 ? -25.016 67.375 17.766 1 35.38 150 LEU B O 1
ATOM 2554 N N . ALA B 1 151 ? -23.359 66.938 16.219 1 33.5 151 ALA B N 1
ATOM 2555 C CA . ALA B 1 151 ? -24.266 67.875 15.539 1 33.5 151 ALA B CA 1
ATOM 2556 C C . ALA B 1 151 ? -25.578 67.188 15.188 1 33.5 151 ALA B C 1
ATOM 2558 O O . ALA B 1 151 ? -26.5 67.812 14.633 1 33.5 151 ALA B O 1
ATOM 2559 N N . TYR B 1 152 ? -25.516 65.812 14.953 1 30.89 152 TYR B N 1
ATOM 2560 C CA . TYR B 1 152 ? -26.672 65.562 14.102 1 30.89 152 TYR B CA 1
ATOM 2561 C C . TYR B 1 152 ? -27.969 65.688 14.898 1 30.89 152 TYR B C 1
ATOM 2563 O O . TYR B 1 152 ? -28.359 64.75 15.594 1 30.89 152 TYR B O 1
ATOM 2571 N N . ASN B 1 153 ? -28.078 66.688 15.727 1 28.67 153 ASN B N 1
ATOM 2572 C CA . ASN B 1 153 ? -29.406 67 16.219 1 28.67 153 ASN B CA 1
ATOM 2573 C C . ASN B 1 153 ? -30.438 67 15.078 1 28.67 153 ASN B C 1
ATOM 2575 O O . ASN B 1 153 ? -30.922 68 14.664 1 28.67 153 ASN B O 1
ATOM 2579 N N . ASN B 1 154 ? -30.047 66.375 13.898 1 28.47 154 ASN B N 1
ATOM 2580 C CA . ASN B 1 154 ? -31.078 66.688 12.906 1 28.47 154 ASN B CA 1
ATOM 2581 C C . ASN B 1 154 ? -32.438 66.188 13.352 1 28.47 154 ASN B C 1
ATOM 2583 O O . ASN B 1 154 ? -32.594 65 13.711 1 28.47 154 ASN B O 1
ATOM 2587 N N . GLU B 1 155 ? -33.312 67.062 13.742 1 31.83 155 GLU B N 1
ATOM 2588 C CA . GLU B 1 155 ? -34.75 67.062 14.016 1 31.83 155 GLU B CA 1
ATOM 2589 C C . GLU B 1 155 ? -35.531 66.312 12.93 1 31.83 155 GLU B C 1
ATOM 2591 O O . GLU B 1 155 ? -35.656 66.812 11.812 1 31.83 155 GLU B O 1
ATOM 2596 N N . TYR B 1 156 ? -35.188 65.062 12.547 1 33 156 TYR B N 1
ATOM 2597 C CA . TYR B 1 156 ? -36.031 64.5 11.516 1 33 156 TYR B CA 1
ATOM 2598 C C . TYR B 1 156 ? -37.5 64.625 11.898 1 33 156 TYR B C 1
ATOM 2600 O O . TYR B 1 156 ? -37.875 64.188 13 1 33 156 TYR B O 1
ATOM 2608 N N . PRO B 1 157 ? -38.219 65.5 11.312 1 34.06 157 PRO B N 1
ATOM 2609 C CA . PRO B 1 157 ? -39.656 65.688 11.539 1 34.06 157 PRO B CA 1
ATOM 2610 C C . PRO B 1 157 ? -40.469 64.438 11.305 1 34.06 157 PRO B C 1
ATOM 2612 O O . PRO B 1 157 ? -40.188 63.688 10.359 1 34.06 157 PRO B O 1
ATOM 2615 N N . MET B 1 158 ? -40.875 63.656 12.297 1 30.12 158 MET B N 1
ATOM 2616 C CA . MET B 1 158 ? -41.812 62.531 12.32 1 30.12 158 MET B CA 1
ATOM 2617 C C . MET B 1 158 ? -43 62.812 11.398 1 30.12 158 MET B C 1
ATOM 2619 O O . MET B 1 158 ? -43.812 63.656 11.672 1 30.12 158 MET B O 1
ATOM 2623 N N . GLU B 1 159 ? -42.75 62.938 10.117 1 32.97 159 GLU B N 1
ATOM 2624 C CA . GLU B 1 159 ? -43.969 63.125 9.312 1 32.97 159 GLU B CA 1
ATOM 2625 C C . GLU B 1 159 ? -44.969 61.969 9.539 1 32.97 159 GLU B C 1
ATOM 2627 O O . GLU B 1 159 ? -44.594 60.812 9.555 1 32.97 159 GLU B O 1
ATOM 2632 N N . PRO B 1 160 ? -46.094 62.219 10.148 1 33.91 160 PRO B N 1
ATOM 2633 C CA . PRO B 1 160 ? -47.25 61.344 10.445 1 33.91 160 PRO B CA 1
ATOM 2634 C C . PRO B 1 160 ? -47.75 60.594 9.211 1 33.91 160 PRO B C 1
ATOM 2636 O O . PRO B 1 160 ? -48.125 61.219 8.219 1 33.91 160 PRO B O 1
ATOM 2639 N N . THR B 1 161 ? -46.938 59.625 8.703 1 29.2 161 THR B N 1
ATOM 2640 C CA . THR B 1 161 ? -47.406 58.906 7.516 1 29.2 161 THR B CA 1
ATOM 2641 C C . THR B 1 161 ? -48.875 58.5 7.672 1 29.2 161 THR B C 1
ATOM 2643 O O . THR B 1 161 ? -49.25 57.875 8.672 1 29.2 161 THR B O 1
ATOM 2646 N N . ASN B 1 162 ? -49.781 59.281 7.137 1 26.5 162 ASN B N 1
ATOM 2647 C CA . ASN B 1 162 ? -51.219 59.188 6.965 1 26.5 162 ASN B CA 1
ATOM 2648 C C . ASN B 1 162 ? -51.625 57.844 6.355 1 26.5 162 ASN B C 1
ATOM 2650 O O . ASN B 1 162 ? -51.469 57.625 5.156 1 26.5 162 ASN B O 1
ATOM 2654 N N . LEU B 1 163 ? -51.219 56.656 6.855 1 26.73 163 LEU B N 1
ATOM 2655 C CA . LEU B 1 163 ? -51.719 55.375 6.344 1 26.73 163 LEU B CA 1
ATOM 2656 C C . LEU B 1 163 ? -53.219 55.375 6.238 1 26.73 163 LEU B C 1
ATOM 2658 O O . LEU B 1 163 ? -53.938 55.125 7.223 1 26.73 163 LEU B O 1
ATOM 2662 N N . ASP B 1 164 ? -53.812 56.375 5.691 1 27.42 164 ASP B N 1
ATOM 2663 C CA . ASP B 1 164 ? -55.25 56.312 5.516 1 27.42 164 ASP B CA 1
ATOM 2664 C C . ASP B 1 164 ? -55.688 55.125 4.648 1 27.42 164 ASP B C 1
ATOM 2666 O O . ASP B 1 164 ? -55.594 55.188 3.422 1 27.42 164 ASP B O 1
ATOM 2670 N N . VAL B 1 165 ? -55.062 53.938 4.77 1 31.19 165 VAL B N 1
ATOM 2671 C CA . VAL B 1 165 ? -55.562 52.875 3.914 1 31.19 165 VAL B CA 1
ATOM 2672 C C . VAL B 1 165 ? -57.094 52.812 4.02 1 31.19 165 VAL B C 1
ATOM 2674 O O . VAL B 1 165 ? -57.625 52.562 5.102 1 31.19 165 VAL B O 1
ATOM 2677 N N . VAL B 1 166 ? -57.844 53.5 3.109 1 29.73 166 VAL B N 1
ATOM 2678 C CA . VAL B 1 166 ? -59.25 53.594 2.76 1 29.73 166 VAL B CA 1
ATOM 2679 C C . VAL B 1 166 ? -59.812 52.188 2.572 1 29.73 166 VAL B C 1
ATOM 2681 O O . VAL B 1 166 ? -59.344 51.406 1.723 1 29.73 166 VAL B O 1
ATOM 2684 N N . TRP B 1 167 ? -60.344 51.5 3.645 1 30.94 167 TRP B N 1
ATOM 2685 C CA . TRP B 1 167 ? -61.188 50.312 3.738 1 30.94 167 TRP B CA 1
ATOM 2686 C C . TRP B 1 167 ? -62.344 50.375 2.738 1 30.94 167 TRP B C 1
ATOM 2688 O O . TRP B 1 167 ? -63.438 50.844 3.076 1 30.94 167 TRP B O 1
ATOM 2698 N N . GLU B 1 168 ? -62.125 50.781 1.505 1 27.52 168 GLU B N 1
ATOM 2699 C CA . GLU B 1 168 ? -63.344 50.906 0.706 1 27.52 168 GLU B CA 1
ATOM 2700 C C . GLU B 1 168 ? -64.062 49.562 0.61 1 27.52 168 GLU B C 1
ATOM 2702 O O . GLU B 1 168 ? -63.469 48.531 0.238 1 27.52 168 GLU B O 1
ATOM 2707 N N . GLU B 1 169 ? -65.125 49.281 1.38 1 30.7 169 GLU B N 1
ATOM 2708 C CA . GLU B 1 169 ? -66.188 48.312 1.452 1 30.7 169 GLU B CA 1
ATOM 2709 C C . GLU B 1 169 ? -66.812 48.094 0.084 1 30.7 169 GLU B C 1
ATOM 2711 O O . GLU B 1 169 ? -67.562 48.969 -0.418 1 30.7 169 GLU B O 1
ATOM 2716 N N . GLU B 1 170 ? -66.062 47.688 -0.913 1 29.08 170 GLU B N 1
ATOM 2717 C CA . GLU B 1 170 ? -66.75 47.531 -2.188 1 29.08 170 GLU B CA 1
ATOM 2718 C C . GLU B 1 170 ? -68 46.688 -2.037 1 29.08 170 GLU B C 1
ATOM 2720 O O . GLU B 1 170 ? -67.875 45.562 -1.521 1 29.08 170 GLU B O 1
ATOM 2725 N N . GLN B 1 171 ? -69.125 47.188 -2.008 1 28.98 171 GLN B N 1
ATOM 2726 C CA . GLN B 1 171 ? -70.562 46.812 -2.09 1 28.98 171 GLN B CA 1
ATOM 2727 C C . GLN B 1 171 ? -70.812 45.844 -3.225 1 28.98 171 GLN B C 1
ATOM 2729 O O . GLN B 1 171 ? -70.438 46.094 -4.367 1 28.98 171 GLN B O 1
ATOM 2734 N N . LEU B 1 172 ? -70.812 44.531 -2.824 1 27.2 172 LEU B N 1
ATOM 2735 C CA . LEU B 1 172 ? -71.25 43.438 -3.676 1 27.2 172 LEU B CA 1
ATOM 2736 C C . LEU B 1 172 ? -72.5 43.812 -4.441 1 27.2 172 LEU B C 1
ATOM 2738 O O . LEU B 1 172 ? -73.5 44.281 -3.844 1 27.2 172 LEU B O 1
ATOM 2742 N N . PRO B 1 173 ? -72.375 44 -5.699 1 28.48 173 PRO B N 1
ATOM 2743 C CA . PRO B 1 173 ? -73.438 44.438 -6.629 1 28.48 173 PRO B CA 1
ATOM 2744 C C . PRO B 1 173 ? -74.688 43.531 -6.559 1 28.48 173 PRO B C 1
ATOM 2746 O O . PRO B 1 173 ? -74.562 42.375 -6.164 1 28.48 173 PRO B O 1
ATOM 2749 N N . GLN B 1 174 ? -75.875 44.094 -6.457 1 24.64 174 GLN B N 1
ATOM 2750 C CA . GLN B 1 174 ? -77.312 43.969 -6.461 1 24.64 174 GLN B CA 1
ATOM 2751 C C . GLN B 1 174 ? -77.75 42.906 -7.469 1 24.64 174 GLN B C 1
ATOM 2753 O O . GLN B 1 174 ? -78.625 42.062 -7.164 1 24.64 174 GLN B O 1
ATOM 2758 N N . THR B 1 175 ? -77.75 43.156 -8.812 1 23.72 175 THR B N 1
ATOM 2759 C CA . THR B 1 175 ? -78.938 43.219 -9.68 1 23.72 175 THR B CA 1
ATOM 2760 C C . THR B 1 175 ? -79.188 41.875 -10.375 1 23.72 175 THR B C 1
ATOM 2762 O O . THR B 1 175 ? -80.188 41.688 -11.07 1 23.72 175 THR B O 1
ATOM 2765 N N . VAL B 1 176 ? -78.125 41 -10.773 1 28.34 176 VAL B N 1
ATOM 2766 C CA . VAL B 1 176 ? -78.875 40.344 -11.852 1 28.34 176 VAL B CA 1
ATOM 2767 C C . VAL B 1 176 ? -80 39.5 -11.273 1 28.34 176 VAL B C 1
ATOM 2769 O O . VAL B 1 176 ? -79.812 38.906 -10.219 1 28.34 176 VAL B O 1
ATOM 2772 N N . ARG B 1 177 ? -81.25 39.594 -11.984 1 26.45 177 ARG B N 1
ATOM 2773 C CA . ARG B 1 177 ? -82.562 39.156 -12.391 1 26.45 177 ARG B CA 1
ATOM 2774 C C . ARG B 1 177 ? -82.562 37.656 -12.797 1 26.45 177 ARG B C 1
ATOM 2776 O O . ARG B 1 177 ? -83.625 37.094 -13.078 1 26.45 177 ARG B O 1
ATOM 2783 N N . LEU B 1 178 ? -81.688 36.562 -12.812 1 25.58 178 LEU B N 1
ATOM 2784 C CA . LEU B 1 178 ? -82.5 35.375 -13.023 1 25.58 178 LEU B CA 1
ATOM 2785 C C . LEU B 1 178 ? -83.125 34.906 -11.719 1 25.58 178 LEU B C 1
ATOM 2787 O O . LEU B 1 178 ? -82.5 35 -10.656 1 25.58 178 LEU B O 1
#

Nearest PDB structures (foldseek):
  5ly0-assembly1_B  TM=9.642E-01  e=1.923E-10  Triticum turgidum
  5ly0-assembly1_B  TM=9.651E-01  e=1.873E-10  Triticum turgidum

Foldseek 3Di:
DVVVLVVLCVVVVVPLPCPPPQPPDPAAFLLCVLVVHDRDPPRLCRVAGHNPSSVVLVVLLCVPQNPVRLSVVLVVDDPVCSNVVSSVSSQQSVQCVVPVPQGCVVVVVVVVVVVVVVVVVVVVVVVVVVVVVVVVPDPPCVVPPPPPPVPPPPPPPPPPPPPVVVPPPPDDDPDDDD/DVVVLVVLCVVVVVPLPCPPPQDPDPAAFLLCVLVVHDRDPPRLCRVAGHNPRSVVLVVLLCVPQNPVRLSVVLVVDDPVCSNVVSSVSSQQSVQCVVPVPQGCVVVVVVVVVVVVVVVVVVVVVVVVVVVVVVVVPPPPCVVPPPPPPVPPPVPPPPPPPPCVVPPPPPPDDDDDDD